Protein 8SLN (pdb70)

Nearest PDB structures (foldseek):
  8sln-assembly1_A-2  TM=1.004E+00  e=9.836E-49  Deinococcus geothermalis DSM 11300
  8slm-assembly1_A-2  TM=9.540E-01  e=1.516E-40  Deinococcus geothermalis DSM 11300
  3dte-assembly1_A  TM=9.727E-01  e=2.974E-38  Deinococcus deserti
  3dti-assembly1_A  TM=9.731E-01  e=6.183E-36  Deinococcus deserti
  6cyy-assembly1_A  TM=5.859E-01  e=6.179E-10  Mycobacterium tuberculosis H37Rv

Structure (mmCIF, N/CA/C/O backbone):
data_8SLN
#
_entry.id   8SLN
#
_cell.length_a   84.990
_cell.length_b   84.990
_cell.length_c   88.550
_cell.angle_alpha   90.00
_cell.angle_beta   90.00
_cell.angle_gamma   120.00
#
_symmetry.space_group_name_H-M   'P 31 2 1'
#
loop_
_entity.id
_entity.type
_entity.pdbx_description
1 polymer 'Zn dependent hydrolase fused to HTH domain, IrrE ortholog'
2 polymer 'DNA (29-MER)'
3 non-polymer 'MANGANESE (II) ION'
#
loop_
_atom_site.group_PDB
_atom_site.id
_atom_site.type_symbol
_atom_site.label_atom_id
_atom_site.label_alt_id
_atom_site.label_comp_id
_atom_site.label_asym_id
_atom_site.label_entity_id
_atom_site.label_seq_id
_atom_site.pdbx_PDB_ins_code
_atom_site.Cartn_x
_atom_site.Cartn_y
_atom_site.Cartn_z
_atom_site.occupancy
_atom_site.B_iso_or_equiv
_atom_site.auth_seq_id
_atom_site.auth_comp_id
_atom_site.auth_asym_id
_atom_site.auth_atom_id
_atom_site.pdbx_PDB_model_num
ATOM 1 N N . LEU A 1 24 ? 1.633 -14.151 -9.713 1.00 111.32 22 LEU A N 1
ATOM 2 C CA . LEU A 1 24 ? 2.193 -15.387 -10.253 1.00 105.47 22 LEU A CA 1
ATOM 3 C C . LEU A 1 24 ? 1.167 -16.510 -10.253 1.00 105.93 22 LEU A C 1
ATOM 4 O O . LEU A 1 24 ? 1.026 -17.230 -11.239 1.00 108.30 22 LEU A O 1
ATOM 9 N N . ALA A 1 25 ? 0.477 -16.674 -9.129 1.00 105.90 23 ALA A N 1
ATOM 10 C CA . ALA A 1 25 ? -0.678 -17.565 -9.088 1.00 103.06 23 ALA A CA 1
ATOM 11 C C . ALA A 1 25 ? -1.664 -17.325 -10.227 1.00 98.87 23 ALA A C 1
ATOM 12 O O . ALA A 1 25 ? -2.182 -18.315 -10.772 1.00 94.79 23 ALA A O 1
ATOM 14 N N . PRO A 1 26 ? -1.989 -16.083 -10.616 1.00 100.55 24 PRO A N 1
ATOM 15 C CA . PRO A 1 26 ? -2.777 -15.900 -11.845 1.00 101.12 24 PRO A CA 1
ATOM 16 C C . PRO A 1 26 ? -2.161 -16.607 -13.031 1.00 97.74 24 PRO A C 1
ATOM 17 O O . PRO A 1 26 ? -2.845 -17.366 -13.728 1.00 96.10 24 PRO A O 1
ATOM 21 N N . ALA A 1 27 ? -0.864 -16.389 -13.260 1.00 95.52 25 ALA A N 1
ATOM 22 C CA . ALA A 1 27 ? -0.177 -17.065 -14.355 1.00 88.69 25 ALA A CA 1
ATOM 23 C C . ALA A 1 27 ? -0.256 -18.579 -14.210 1.00 83.80 25 ALA A C 1
ATOM 24 O O . ALA A 1 27 ? -0.460 -19.294 -15.199 1.00 80.24 25 ALA A O 1
ATOM 26 N N . LYS A 1 28 ? -0.094 -19.088 -12.987 1.00 84.92 26 LYS A N 1
ATOM 27 C CA . LYS A 1 28 ? -0.203 -20.527 -12.772 1.00 83.75 26 LYS A CA 1
ATOM 28 C C . LYS A 1 28 ? -1.595 -21.023 -13.132 1.00 85.80 26 LYS A C 1
ATOM 29 O O . LYS A 1 28 ? -1.751 -22.081 -13.753 1.00 84.35 26 LYS A O 1
ATOM 35 N N . ALA A 1 29 ? -2.623 -20.266 -12.751 1.00 93.06 27 ALA A N 1
ATOM 36 C CA . ALA A 1 29 ? -3.984 -20.641 -13.111 1.00 93.09 27 ALA A CA 1
ATOM 37 C C . ALA A 1 29 ? -4.155 -20.678 -14.627 1.00 92.56 27 ALA A C 1
ATOM 38 O O . ALA A 1 29 ? -4.656 -21.664 -15.183 1.00 91.71 27 ALA A O 1
ATOM 40 N N . ARG A 1 30 ? -3.712 -19.621 -15.317 1.00 93.64 28 ARG A N 1
ATOM 41 C CA . ARG A 1 30 ? -3.848 -19.570 -16.771 1.00 94.46 28 ARG A CA 1
ATOM 42 C C . ARG A 1 30 ? -3.075 -20.696 -17.441 1.00 88.80 28 ARG A C 1
ATOM 43 O O . ARG A 1 30 ? -3.515 -21.234 -18.463 1.00 84.23 28 ARG A O 1
ATOM 51 N N . MET A 1 31 ? -1.924 -21.075 -16.880 1.00 87.76 29 MET A N 1
ATOM 52 C CA . MET A 1 31 ? -1.188 -22.197 -17.448 1.00 85.40 29 MET A CA 1
ATOM 53 C C . MET A 1 31 ? -1.960 -23.494 -17.271 1.00 82.27 29 MET A C 1
ATOM 54 O O . MET A 1 31 ? -1.930 -24.370 -18.145 1.00 78.20 29 MET A O 1
ATOM 59 N N . ARG A 1 32 ? -2.650 -23.644 -16.139 1.00 85.80 30 ARG A N 1
ATOM 60 C CA . ARG A 1 32 ? -3.448 -24.847 -15.935 1.00 88.14 30 ARG A CA 1
ATOM 61 C C . ARG A 1 32 ? -4.619 -24.885 -16.906 1.00 92.82 30 ARG A C 1
ATOM 62 O O . ARG A 1 32 ? -5.001 -25.955 -17.395 1.00 96.64 30 ARG A O 1
ATOM 70 N N . GLU A 1 33 ? -5.187 -23.719 -17.212 1.00 96.42 31 GLU A N 1
ATOM 71 C CA . GLU A 1 33 ? -6.273 -23.638 -18.182 1.00 100.57 31 GLU A CA 1
ATOM 72 C C . GLU A 1 33 ? -5.830 -24.154 -19.545 1.00 92.68 31 GLU A C 1
ATOM 73 O O . GLU A 1 33 ? -6.456 -25.053 -20.119 1.00 88.19 31 GLU A O 1
ATOM 79 N N . LEU A 1 34 ? -4.752 -23.582 -20.085 1.00 89.98 32 LEU A N 1
ATOM 80 C CA . LEU A 1 34 ? -4.272 -23.982 -21.404 1.00 86.66 32 LEU A CA 1
ATOM 81 C C . LEU A 1 34 ? -3.972 -25.472 -21.445 1.00 85.19 32 LEU A C 1
ATOM 82 O O . LEU A 1 34 ? -4.396 -26.182 -22.363 1.00 87.93 32 LEU A O 1
ATOM 87 N N . ALA A 1 35 ? -3.248 -25.963 -20.441 1.00 82.15 33 ALA A N 1
ATOM 88 C CA . ALA A 1 35 ? -2.820 -27.357 -20.435 1.00 77.86 33 ALA A CA 1
ATOM 89 C C . ALA A 1 35 ? -4.007 -28.307 -20.396 1.00 75.73 33 ALA A C 1
ATOM 90 O O . ALA A 1 35 ? -4.045 -29.292 -21.141 1.00 74.41 33 ALA A O 1
ATOM 92 N N . THR A 1 36 ? -4.984 -28.032 -19.527 1.00 77.71 34 THR A N 1
ATOM 93 C CA . THR A 1 36 ? -6.163 -28.892 -19.450 1.00 80.80 34 THR A CA 1
ATOM 94 C C . THR A 1 36 ? -6.973 -28.844 -20.740 1.00 84.37 34 THR A C 1
ATOM 95 O O . THR A 1 36 ? -7.469 -29.877 -21.202 1.00 84.31 34 THR A O 1
ATOM 99 N N . ALA A 1 37 ? -7.130 -27.656 -21.333 1.00 87.00 35 ALA A N 1
ATOM 100 C CA . ALA A 1 37 ? -7.771 -27.575 -22.642 1.00 89.32 35 ALA A CA 1
ATOM 101 C C . ALA A 1 37 ? -7.007 -28.403 -23.665 1.00 84.96 35 ALA A C 1
ATOM 102 O O . ALA A 1 37 ? -7.605 -29.141 -24.458 1.00 89.02 35 ALA A O 1
ATOM 104 N N . TYR A 1 38 ? -5.680 -28.302 -23.645 1.00 77.73 36 TYR A N 1
ATOM 105 C CA . TYR A 1 38 ? -4.851 -29.145 -24.493 1.00 72.17 36 TYR A CA 1
ATOM 106 C C . TYR A 1 38 ? -5.123 -30.621 -24.246 1.00 70.65 36 TYR A C 1
ATOM 107 O O . TYR A 1 38 ? -5.279 -31.401 -25.190 1.00 68.96 36 TYR A O 1
ATOM 116 N N . ALA A 1 39 ? -5.164 -31.035 -22.978 1.00 71.79 37 ALA A N 1
ATOM 117 C CA . ALA A 1 39 ? -5.221 -32.468 -22.721 1.00 73.11 37 ALA A CA 1
ATOM 118 C C . ALA A 1 39 ? -6.607 -33.036 -22.986 1.00 78.39 37 ALA A C 1
ATOM 119 O O . ALA A 1 39 ? -6.739 -34.239 -23.235 1.00 79.31 37 ALA A O 1
ATOM 121 N N . ARG A 1 40 ? -7.646 -32.199 -22.958 1.00 86.95 38 ARG A N 1
ATOM 122 C CA . ARG A 1 40 ? -8.966 -32.679 -23.342 1.00 98.42 38 ARG A CA 1
ATOM 123 C C . ARG A 1 40 ? -8.980 -33.091 -24.801 1.00 99.70 38 ARG A C 1
ATOM 124 O O . ARG A 1 40 ? -9.629 -34.077 -25.173 1.00 98.57 38 ARG A O 1
ATOM 132 N N . ARG A 1 41 ? -8.277 -32.340 -25.645 1.00 100.70 39 ARG A N 1
ATOM 133 C CA . ARG A 1 41 ? -8.305 -32.611 -27.080 1.00 101.56 39 ARG A CA 1
ATOM 134 C C . ARG A 1 41 ? -7.547 -33.878 -27.446 1.00 92.46 39 ARG A C 1
ATOM 135 O O . ARG A 1 41 ? -7.767 -34.407 -28.532 1.00 93.63 39 ARG A O 1
ATOM 143 N N . LEU A 1 42 ? -6.668 -34.378 -26.564 1.00 82.07 40 LEU A N 1
ATOM 144 C CA . LEU A 1 42 ? -5.833 -35.538 -26.832 1.00 74.55 40 LEU A CA 1
ATOM 145 C C . LEU A 1 42 ? -6.662 -36.818 -26.838 1.00 77.10 40 LEU A C 1
ATOM 146 O O . LEU A 1 42 ? -7.619 -36.952 -26.071 1.00 78.92 40 LEU A O 1
ATOM 151 N N . PRO A 1 43 ? -6.300 -37.782 -27.686 1.00 77.68 41 PRO A N 1
ATOM 152 C CA . PRO A 1 43 ? -7.011 -39.071 -27.657 1.00 79.96 41 PRO A CA 1
ATOM 153 C C . PRO A 1 43 ? -6.840 -39.806 -26.342 1.00 81.60 41 PRO A C 1
ATOM 154 O O . PRO A 1 43 ? -7.827 -40.281 -25.774 1.00 88.11 41 PRO A O 1
ATOM 158 N N . GLY A 1 44 ? -5.611 -39.911 -25.840 1.00 77.03 42 GLY A N 1
ATOM 159 C CA . GLY A 1 44 ? -5.343 -40.456 -24.522 1.00 71.27 42 GLY A CA 1
ATOM 160 C C . GLY A 1 44 ? -4.083 -39.820 -23.970 1.00 65.78 42 GLY A C 1
ATOM 161 O O . GLY A 1 44 ? -3.515 -38.905 -24.571 1.00 64.94 42 GLY A O 1
ATOM 162 N N . LEU A 1 45 ? -3.663 -40.272 -22.787 1.00 64.46 43 LEU A N 1
ATOM 163 C CA . LEU A 1 45 ? -2.471 -39.670 -22.133 1.00 61.73 43 LEU A CA 1
ATOM 164 C C . LEU A 1 45 ? -1.274 -40.602 -22.325 1.00 60.96 43 LEU A C 1
ATOM 165 O O . LEU A 1 45 ? -0.252 -40.392 -21.651 1.00 59.01 43 LEU A O 1
ATOM 169 N N . ASP A 1 46 ? -1.401 -41.583 -23.220 1.00 65.90 44 ASP A N 1
ATOM 170 C CA . ASP A 1 46 ? -0.247 -42.464 -23.534 1.00 67.70 44 ASP A CA 1
ATOM 171 C C . ASP A 1 46 ? 0.881 -41.586 -24.077 1.00 59.87 44 ASP A C 1
ATOM 172 O O . ASP A 1 46 ? 0.575 -40.530 -24.657 1.00 56.62 44 ASP A O 1
ATOM 177 N N . THR A 1 47 ? 2.130 -42.009 -23.895 1.00 54.64 45 THR A N 1
ATOM 178 C CA . THR A 1 47 ? 3.283 -41.169 -24.307 1.00 55.17 45 THR A CA 1
ATOM 179 C C . THR A 1 47 ? 3.151 -40.755 -25.774 1.00 56.23 45 THR A C 1
ATOM 180 O O . THR A 1 47 ? 3.607 -39.648 -26.104 1.00 52.75 45 THR A O 1
ATOM 184 N N . HIS A 1 48 ? 2.533 -41.589 -26.615 1.00 58.92 46 HIS A N 1
ATOM 185 C CA . HIS A 1 48 ? 2.514 -41.261 -28.036 1.00 62.44 46 HIS A CA 1
ATOM 186 C C . HIS A 1 48 ? 1.326 -40.416 -28.451 1.00 63.52 46 HIS A C 1
ATOM 187 O O . HIS A 1 48 ? 1.327 -39.887 -29.568 1.00 63.54 46 HIS A O 1
ATOM 194 N N . SER A 1 49 ? 0.320 -40.265 -27.592 1.00 62.69 47 SER A N 1
ATOM 195 C CA . SER A 1 49 ? -0.809 -39.420 -27.945 1.00 64.33 47 SER A CA 1
ATOM 196 C C . SER A 1 49 ? -0.654 -37.999 -27.435 1.00 64.22 47 SER A C 1
ATOM 197 O O . SER A 1 49 ? -1.408 -37.112 -27.852 1.00 64.51 47 SER A O 1
ATOM 200 N N . LEU A 1 50 ? 0.331 -37.765 -26.573 1.00 63.96 48 LEU A N 1
ATOM 201 C CA . LEU A 1 50 ? 0.537 -36.453 -25.984 1.00 60.49 48 LEU A CA 1
ATOM 202 C C . LEU A 1 50 ? 0.901 -35.397 -27.010 1.00 62.41 48 LEU A C 1
ATOM 203 O O . LEU A 1 50 ? 0.530 -34.231 -26.842 1.00 60.42 48 LEU A O 1
ATOM 208 N N . MET A 1 51 ? 1.579 -35.784 -28.091 1.00 66.71 49 MET A N 1
ATOM 209 C CA . MET A 1 51 ? 2.029 -34.780 -29.094 1.00 68.82 49 MET A CA 1
ATOM 210 C C . MET A 1 51 ? 0.964 -34.609 -30.186 1.00 73.00 49 MET A C 1
ATOM 211 O O . MET A 1 51 ? 1.246 -33.897 -31.164 1.00 72.80 49 MET A O 1
ATOM 216 N N . SER A 1 52 ? -0.215 -35.212 -30.015 1.00 80.15 50 SER A N 1
ATOM 217 C CA . SER A 1 52 ? -1.260 -35.176 -31.074 1.00 86.02 50 SER A CA 1
ATOM 218 C C . SER A 1 52 ? -1.772 -33.752 -31.315 1.00 88.24 50 SER A C 1
ATOM 219 O O . SER A 1 52 ? -2.089 -33.439 -32.475 1.00 93.35 50 SER A O 1
ATOM 222 N N . GLY A 1 53 ? -1.862 -32.928 -30.269 1.00 83.83 51 GLY A N 1
ATOM 223 C CA . GLY A 1 53 ? -2.438 -31.578 -30.428 1.00 82.52 51 GLY A CA 1
ATOM 224 C C . GLY A 1 53 ? -1.389 -30.524 -30.734 1.00 78.04 51 GLY A C 1
ATOM 225 O O . GLY A 1 53 ? -1.692 -29.331 -30.550 1.00 78.62 51 GLY A O 1
ATOM 226 N N . LEU A 1 54 ? -0.205 -30.935 -31.196 1.00 74.54 52 LEU A N 1
ATOM 227 C CA . LEU A 1 54 ? 0.894 -29.958 -31.417 1.00 74.89 52 LEU A CA 1
ATOM 228 C C . LEU A 1 54 ? 1.490 -30.128 -32.817 1.00 76.72 52 LEU A C 1
ATOM 229 O O . LEU A 1 54 ? 1.842 -31.269 -33.170 1.00 71.61 52 LEU A O 1
ATOM 234 N N . ASP A 1 55 ? 1.593 -29.036 -33.580 1.00 82.89 53 ASP A N 1
ATOM 235 C CA . ASP A 1 55 ? 2.247 -29.086 -34.892 1.00 88.38 53 ASP A CA 1
ATOM 236 C C . ASP A 1 55 ? 3.766 -29.129 -34.706 1.00 84.13 53 ASP A C 1
ATOM 237 O O . ASP A 1 55 ? 4.502 -28.188 -35.015 1.00 81.16 53 ASP A O 1
ATOM 242 N N . ALA A 1 56 ? 4.233 -30.256 -34.176 1.00 79.89 54 ALA A N 1
ATOM 243 C CA . ALA A 1 56 ? 5.658 -30.458 -34.000 1.00 75.13 54 ALA A CA 1
ATOM 244 C C . ALA A 1 56 ? 5.939 -31.949 -34.030 1.00 70.79 54 ALA A C 1
ATOM 245 O O . ALA A 1 56 ? 5.039 -32.766 -33.826 1.00 71.69 54 ALA A O 1
ATOM 247 N N . THR A 1 57 ? 7.185 -32.290 -34.327 1.00 66.85 55 THR A N 1
ATOM 248 C CA . THR A 1 57 ? 7.635 -33.670 -34.359 1.00 64.91 55 THR A CA 1
ATOM 249 C C . THR A 1 57 ? 8.423 -33.996 -33.095 1.00 63.17 55 THR A C 1
ATOM 250 O O . THR A 1 57 ? 9.080 -33.133 -32.510 1.00 67.21 55 THR A O 1
ATOM 254 N N . LEU A 1 58 ? 8.392 -35.271 -32.717 1.00 60.44 56 LEU A N 1
ATOM 255 C CA . LEU A 1 58 ? 8.991 -35.772 -31.485 1.00 55.42 56 LEU A CA 1
ATOM 256 C C . LEU A 1 58 ? 10.074 -36.770 -31.857 1.00 54.97 56 LEU A C 1
ATOM 257 O O . LEU A 1 58 ? 9.834 -37.677 -32.661 1.00 58.52 56 LEU A O 1
ATOM 262 N N . THR A 1 59 ? 11.267 -36.592 -31.293 1.00 50.13 57 THR A N 1
ATOM 263 C CA . THR A 1 59 ? 12.398 -37.468 -31.586 1.00 52.88 57 THR A CA 1
ATOM 264 C C . THR A 1 59 ? 13.014 -37.900 -30.265 1.00 56.24 57 THR A C 1
ATOM 265 O O . THR A 1 59 ? 13.493 -37.055 -29.504 1.00 56.76 57 THR A O 1
ATOM 269 N N . PHE A 1 60 ? 12.963 -39.204 -29.978 1.00 57.13 58 PHE A N 1
ATOM 270 C CA . PHE A 1 60 ? 13.677 -39.785 -28.845 1.00 55.65 58 PHE A CA 1
ATOM 271 C C . PHE A 1 60 ? 15.093 -40.118 -29.287 1.00 60.02 58 PHE A C 1
ATOM 272 O O . PHE A 1 60 ? 15.281 -40.887 -30.238 1.00 61.59 58 PHE A O 1
ATOM 280 N N . MET A 1 61 ? 16.084 -39.547 -28.609 1.00 61.79 59 MET A N 1
ATOM 281 C CA . MET A 1 61 ? 17.481 -39.837 -28.905 1.00 67.31 59 MET A CA 1
ATOM 282 C C . MET A 1 61 ? 18.299 -39.663 -27.637 1.00 66.49 59 MET A C 1
ATOM 283 O O . MET A 1 61 ? 17.850 -39.037 -26.673 1.00 65.61 59 MET A O 1
ATOM 288 N N . PRO A 1 62 ? 19.512 -40.219 -27.596 1.00 66.61 60 PRO A N 1
ATOM 289 C CA . PRO A 1 62 ? 20.377 -40.029 -26.424 1.00 66.42 60 PRO A CA 1
ATOM 290 C C . PRO A 1 62 ? 20.808 -38.575 -26.324 1.00 68.52 60 PRO A C 1
ATOM 291 O O . PRO A 1 62 ? 21.461 -38.050 -27.226 1.00 70.83 60 PRO A O 1
ATOM 295 N N . MET A 1 63 ? 20.468 -37.928 -25.209 1.00 68.65 61 MET A N 1
ATOM 296 C CA . MET A 1 63 ? 20.841 -36.532 -25.025 1.00 69.04 61 MET A CA 1
ATOM 297 C C . MET A 1 63 ? 21.817 -36.300 -23.882 1.00 75.30 61 MET A C 1
ATOM 298 O O . MET A 1 63 ? 21.998 -35.149 -23.475 1.00 76.54 61 MET A O 1
ATOM 303 N N . GLY A 1 64 ? 22.459 -37.340 -23.371 1.00 78.62 62 GLY A N 1
ATOM 304 C CA . GLY A 1 64 ? 23.407 -37.148 -22.282 1.00 82.07 62 GLY A CA 1
ATOM 305 C C . GLY A 1 64 ? 22.731 -36.575 -21.048 1.00 78.92 62 GLY A C 1
ATOM 306 O O . GLY A 1 64 ? 21.787 -37.159 -20.505 1.00 75.05 62 GLY A O 1
ATOM 307 N N . ASP A 1 65 ? 23.193 -35.396 -20.616 1.00 81.92 63 ASP A N 1
ATOM 308 C CA . ASP A 1 65 ? 22.729 -34.791 -19.366 1.00 86.61 63 ASP A CA 1
ATOM 309 C C . ASP A 1 65 ? 21.373 -34.137 -19.524 1.00 78.98 63 ASP A C 1
ATOM 310 O O . ASP A 1 65 ? 20.567 -34.134 -18.586 1.00 76.91 63 ASP A O 1
ATOM 315 N N . ARG A 1 66 ? 21.133 -33.543 -20.690 1.00 74.46 64 ARG A N 1
ATOM 316 C CA . ARG A 1 66 ? 19.889 -32.836 -20.951 1.00 68.37 64 ARG A CA 1
ATOM 317 C C . ARG A 1 66 ? 18.749 -33.834 -21.054 1.00 64.03 64 ARG A C 1
ATOM 318 O O . ARG A 1 66 ? 18.926 -34.951 -21.545 1.00 62.61 64 ARG A O 1
ATOM 326 N N . ASP A 1 67 ? 17.582 -33.443 -20.551 1.00 61.87 65 ASP A N 1
ATOM 327 C CA . ASP A 1 67 ? 16.418 -34.309 -20.585 1.00 60.21 65 ASP A CA 1
ATOM 328 C C . ASP A 1 67 ? 15.553 -34.082 -21.821 1.00 56.58 65 ASP A C 1
ATOM 329 O O . ASP A 1 67 ? 14.866 -35.012 -22.249 1.00 56.46 65 ASP A O 1
ATOM 334 N N . GLY A 1 68 ? 15.542 -32.865 -22.373 1.00 56.67 66 GLY A N 1
ATOM 335 C CA . GLY A 1 68 ? 14.595 -32.484 -23.409 1.00 55.50 66 GLY A CA 1
ATOM 336 C C . GLY A 1 68 ? 15.012 -31.200 -24.089 1.00 56.91 66 GLY A C 1
ATOM 337 O O . GLY A 1 68 ? 15.925 -30.504 -23.637 1.00 58.03 66 GLY A O 1
ATOM 338 N N . ALA A 1 69 ? 14.334 -30.899 -25.202 1.00 55.47 67 ALA A N 1
ATOM 339 C CA . ALA A 1 69 ? 14.481 -29.600 -25.844 1.00 54.98 67 ALA A CA 1
ATOM 340 C C . ALA A 1 69 ? 13.310 -29.380 -26.792 1.00 55.83 67 ALA A C 1
ATOM 341 O O . ALA A 1 69 ? 12.776 -30.329 -27.364 1.00 58.84 67 ALA A O 1
ATOM 343 N N . TYR A 1 70 ? 12.905 -28.119 -26.935 1.00 55.90 68 TYR A N 1
ATOM 344 C CA . TYR A 1 70 ? 11.873 -27.732 -27.893 1.00 60.17 68 TYR A CA 1
ATOM 345 C C . TYR A 1 70 ? 12.426 -26.638 -28.793 1.00 61.44 68 TYR A C 1
ATOM 346 O O . TYR A 1 70 ? 12.821 -25.572 -28.310 1.00 62.69 68 TYR A O 1
ATOM 355 N N . ASP A 1 71 ? 12.453 -26.899 -30.099 1.00 61.91 69 ASP A N 1
ATOM 356 C CA . ASP A 1 71 ? 12.845 -25.894 -31.079 1.00 61.85 69 ASP A CA 1
ATOM 357 C C . ASP A 1 71 ? 11.546 -25.376 -31.682 1.00 62.06 69 ASP A C 1
ATOM 358 O O . ASP A 1 71 ? 10.890 -26.105 -32.438 1.00 61.58 69 ASP A O 1
ATOM 363 N N . PRO A 1 72 ? 11.076 -24.179 -31.316 1.00 63.26 70 PRO A N 1
ATOM 364 C CA . PRO A 1 72 ? 9.796 -23.716 -31.862 1.00 64.71 70 PRO A CA 1
ATOM 365 C C . PRO A 1 72 ? 9.899 -23.298 -33.308 1.00 68.69 70 PRO A C 1
ATOM 366 O O . PRO A 1 72 ? 8.880 -23.306 -34.009 1.00 71.18 70 PRO A O 1
ATOM 370 N N . GLU A 1 73 ? 11.098 -22.949 -33.778 1.00 70.74 71 GLU A N 1
ATOM 371 C CA . GLU A 1 73 ? 11.253 -22.431 -35.130 1.00 74.28 71 GLU A CA 1
ATOM 372 C C . GLU A 1 73 ? 11.251 -23.555 -36.157 1.00 71.10 71 GLU A C 1
ATOM 373 O O . GLU A 1 73 ? 10.632 -23.431 -37.216 1.00 72.32 71 GLU A O 1
ATOM 379 N N . HIS A 1 74 ? 11.916 -24.659 -35.851 1.00 68.01 72 HIS A N 1
ATOM 380 C CA . HIS A 1 74 ? 11.866 -25.865 -36.662 1.00 66.92 72 HIS A CA 1
ATOM 381 C C . HIS A 1 74 ? 10.797 -26.846 -36.198 1.00 68.70 72 HIS A C 1
ATOM 382 O O . HIS A 1 74 ? 10.681 -27.929 -36.780 1.00 69.54 72 HIS A O 1
ATOM 389 N N . ARG A 1 75 ? 10.017 -26.499 -35.171 1.00 68.16 73 ARG A N 1
ATOM 390 C CA . ARG A 1 75 ? 8.913 -27.329 -34.671 1.00 66.70 73 ARG A CA 1
ATOM 391 C C . ARG A 1 75 ? 9.365 -28.756 -34.341 1.00 64.86 73 ARG A C 1
ATOM 392 O O . ARG A 1 75 ? 8.872 -29.744 -34.893 1.00 66.98 73 ARG A O 1
ATOM 400 N N . VAL A 1 76 ? 10.319 -28.852 -33.418 1.00 62.39 74 VAL A N 1
ATOM 401 C CA . VAL A 1 76 ? 10.896 -30.132 -33.026 1.00 61.66 74 VAL A CA 1
ATOM 402 C C . VAL A 1 76 ? 10.911 -30.231 -31.504 1.00 61.64 74 VAL A C 1
ATOM 403 O O . VAL A 1 76 ? 11.377 -29.314 -30.819 1.00 63.25 74 VAL A O 1
ATOM 407 N N . VAL A 1 77 ? 10.422 -31.353 -30.988 1.00 59.33 75 VAL A N 1
ATOM 408 C CA . VAL A 1 77 ? 10.585 -31.740 -29.595 1.00 57.71 75 VAL A CA 1
ATOM 409 C C . VAL A 1 77 ? 11.568 -32.900 -29.5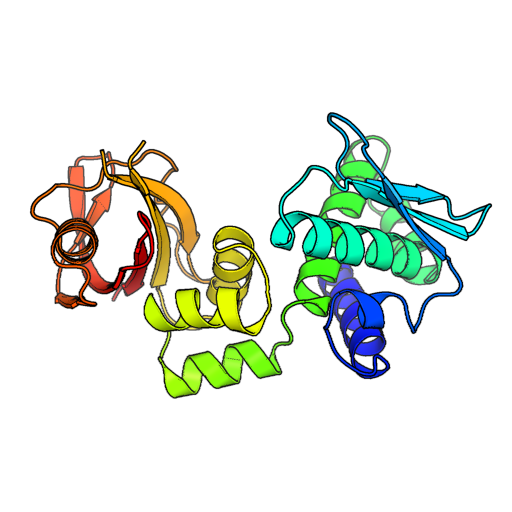57 1.00 56.47 75 VAL A C 1
ATOM 410 O O . VAL A 1 77 ? 11.394 -33.893 -30.278 1.00 57.04 75 VAL A O 1
ATOM 414 N N . LEU A 1 78 ? 12.621 -32.750 -28.752 1.00 50.81 76 LEU A N 1
ATOM 415 C CA . LEU A 1 78 ? 13.632 -33.779 -28.541 1.00 51.57 76 LEU A CA 1
ATOM 416 C C . LEU A 1 78 ? 13.547 -34.220 -27.074 1.00 52.97 76 LEU A C 1
ATOM 417 O O . LEU A 1 78 ? 13.537 -33.366 -26.184 1.00 53.53 76 LEU A O 1
ATOM 422 N N . ILE A 1 79 ? 13.428 -35.542 -26.833 1.00 52.97 77 ILE A N 1
ATOM 423 C CA . ILE A 1 79 ? 13.381 -36.150 -25.498 1.00 56.13 77 ILE A CA 1
ATOM 424 C C . ILE A 1 79 ? 14.513 -37.163 -25.376 1.00 58.30 77 ILE A C 1
ATOM 425 O O . ILE A 1 79 ? 14.814 -37.886 -26.335 1.00 60.57 77 ILE A O 1
ATOM 430 N N . ASN A 1 80 ? 15.160 -37.190 -24.204 1.00 58.28 78 ASN A N 1
ATOM 431 C CA . ASN A 1 80 ? 16.296 -38.075 -23.979 1.00 62.96 78 ASN A CA 1
ATOM 432 C C . ASN A 1 80 ? 15.817 -39.512 -23.831 1.00 65.06 78 ASN A C 1
ATOM 433 O O . ASN A 1 80 ? 14.993 -39.823 -22.965 1.00 66.41 78 ASN A O 1
ATOM 438 N N . SER A 1 81 ? 16.347 -40.386 -24.686 1.00 65.76 79 SER A N 1
ATOM 439 C CA . SER A 1 81 ? 15.984 -41.797 -24.704 1.00 65.51 79 SER A CA 1
ATOM 440 C C . SER A 1 81 ? 16.647 -42.594 -23.587 1.00 68.62 79 SER A C 1
ATOM 441 O O . SER A 1 81 ? 16.198 -43.703 -23.296 1.00 69.30 79 SER A O 1
ATOM 444 N N . ARG A 1 82 ? 17.726 -42.077 -22.990 1.00 71.98 80 ARG A N 1
ATOM 445 C CA . ARG A 1 82 ? 18.451 -42.787 -21.940 1.00 77.08 80 ARG A CA 1
ATOM 446 C C . ARG A 1 82 ? 17.809 -42.662 -20.565 1.00 72.38 80 ARG A C 1
ATOM 447 O O . ARG A 1 82 ? 18.188 -43.416 -19.667 1.00 74.10 80 ARG A O 1
ATOM 455 N N . VAL A 1 83 ? 16.875 -41.733 -20.362 1.00 68.34 81 VAL A N 1
ATOM 456 C CA . VAL A 1 83 ? 16.275 -41.554 -19.038 1.00 68.99 81 VAL A CA 1
ATOM 457 C C . VAL A 1 83 ? 15.016 -42.403 -18.907 1.00 69.73 81 VAL A C 1
ATOM 458 O O . VAL A 1 83 ? 14.495 -42.919 -19.903 1.00 69.30 81 VAL A O 1
ATOM 462 N N . ARG A 1 84 ? 14.498 -42.516 -17.684 1.00 70.99 82 ARG A N 1
ATOM 463 C CA . ARG A 1 84 ? 13.412 -43.441 -17.425 1.00 72.74 82 ARG A CA 1
ATOM 464 C C . ARG A 1 84 ? 12.093 -42.906 -17.988 1.00 64.03 82 ARG A C 1
ATOM 465 O O . ARG A 1 84 ? 11.890 -41.691 -18.075 1.00 59.62 82 ARG A O 1
ATOM 473 N N . PRO A 1 85 ? 11.170 -43.801 -18.353 1.00 61.02 83 PRO A N 1
ATOM 474 C CA . PRO A 1 85 ? 9.945 -43.362 -19.047 1.00 57.63 83 PRO A CA 1
ATOM 475 C C . PRO A 1 85 ? 9.197 -42.257 -18.337 1.00 55.79 83 PRO A C 1
ATOM 476 O O . PRO A 1 85 ? 8.718 -41.314 -18.979 1.00 51.42 83 PRO A O 1
ATOM 480 N N . GLU A 1 86 ? 9.066 -42.356 -17.013 1.00 56.15 84 GLU A N 1
ATOM 481 C CA . GLU A 1 86 ? 8.336 -41.341 -16.267 1.00 53.71 84 GLU A CA 1
ATOM 482 C C . GLU A 1 86 ? 8.974 -39.975 -16.435 1.00 51.24 84 GLU A C 1
ATOM 483 O O . GLU A 1 86 ? 8.276 -38.977 -16.632 1.00 51.11 84 GLU A O 1
ATOM 489 N N . ARG A 1 87 ? 10.302 -39.909 -16.370 1.00 54.55 85 ARG A N 1
ATOM 490 C CA . ARG A 1 87 ? 10.952 -38.632 -16.629 1.00 59.58 85 ARG A CA 1
ATOM 491 C C . ARG A 1 87 ? 10.673 -38.169 -18.053 1.00 55.70 85 ARG A C 1
ATOM 492 O O . ARG A 1 87 ? 10.246 -37.023 -18.258 1.00 52.82 85 ARG A O 1
ATOM 500 N N . GLN A 1 88 ? 10.868 -39.060 -19.039 1.00 55.76 86 GLN A N 1
ATOM 501 C CA . GLN A 1 88 ? 10.607 -38.695 -20.436 1.00 51.89 86 GLN A CA 1
ATOM 502 C C . GLN A 1 88 ? 9.235 -38.073 -20.559 1.00 50.45 86 GLN A C 1
ATOM 503 O O . GLN A 1 88 ? 9.099 -36.965 -21.080 1.00 48.43 86 GLN A O 1
ATOM 509 N N . ARG A 1 89 ? 8.229 -38.719 -19.949 1.00 55.56 87 ARG A N 1
ATOM 510 C CA . ARG A 1 89 ? 6.858 -38.223 -19.986 1.00 55.60 87 ARG A CA 1
ATOM 511 C C . ARG A 1 89 ? 6.717 -36.839 -19.358 1.00 58.53 87 ARG A C 1
ATOM 512 O O . ARG A 1 89 ? 5.943 -36.010 -19.846 1.00 61.38 87 ARG A O 1
ATOM 520 N N . PHE A 1 90 ? 7.427 -36.559 -18.268 1.00 58.32 88 PHE A N 1
ATOM 521 C CA . PHE A 1 90 ? 7.271 -35.229 -17.685 1.00 57.17 88 PHE A CA 1
ATOM 522 C C . PHE A 1 90 ? 7.980 -34.186 -18.529 1.00 53.38 88 PHE A C 1
ATOM 523 O O . PHE A 1 90 ? 7.512 -33.050 -18.648 1.00 52.39 88 PHE A O 1
ATOM 531 N N . THR A 1 91 ? 9.146 -34.539 -19.067 1.00 51.27 89 THR A N 1
ATOM 532 C CA . THR A 1 91 ? 9.861 -33.610 -19.923 1.00 52.54 89 THR A CA 1
ATOM 533 C C . THR A 1 91 ? 9.008 -33.255 -21.136 1.00 52.20 89 THR A C 1
ATOM 534 O O . THR A 1 91 ? 8.888 -32.084 -21.503 1.00 53.34 89 THR A O 1
ATOM 538 N N . LEU A 1 92 ? 8.348 -34.259 -21.720 1.00 52.46 90 LEU A N 1
ATOM 539 C CA . LEU A 1 92 ? 7.516 -34.037 -22.903 1.00 52.77 90 LEU A CA 1
ATOM 540 C C . LEU A 1 92 ? 6.371 -33.076 -22.603 1.00 53.67 90 LEU A C 1
ATOM 541 O O . LEU A 1 92 ? 6.111 -32.147 -23.379 1.00 55.00 90 LEU A O 1
ATOM 546 N N . ALA A 1 93 ? 5.672 -33.275 -21.477 1.00 51.79 91 ALA A N 1
ATOM 547 C CA . ALA A 1 93 ? 4.584 -32.361 -21.140 1.00 50.88 91 ALA A CA 1
ATOM 548 C C . ALA A 1 93 ? 5.120 -30.993 -20.751 1.00 51.55 91 ALA A C 1
ATOM 549 O O . ALA A 1 93 ? 4.470 -29.974 -21.008 1.00 54.55 91 ALA A O 1
ATOM 551 N N . HIS A 1 94 ? 6.305 -30.950 -20.126 1.00 52.75 92 HIS A N 1
ATOM 552 C CA . HIS A 1 94 ? 6.997 -29.676 -19.925 1.00 55.46 92 HIS A CA 1
ATOM 553 C C . HIS A 1 94 ? 7.181 -28.958 -21.256 1.00 57.47 92 HIS A C 1
ATOM 554 O O . HIS A 1 94 ? 6.816 -27.786 -21.401 1.00 60.17 92 HIS A O 1
ATOM 561 N N . GLU A 1 95 ? 7.767 -29.653 -22.235 1.00 58.67 93 GLU A N 1
ATOM 562 C CA . GLU A 1 95 ? 8.045 -29.030 -23.523 1.00 58.59 93 GLU A CA 1
ATOM 563 C C . GLU A 1 95 ? 6.759 -28.622 -24.217 1.00 58.73 93 GLU A C 1
ATOM 564 O O . GLU A 1 95 ? 6.695 -27.556 -24.833 1.00 61.45 93 GLU A O 1
ATOM 570 N N . ILE A 1 96 ? 5.715 -29.447 -24.111 1.00 57.36 94 ILE A N 1
ATOM 571 C CA . ILE A 1 96 ? 4.430 -29.062 -24.683 1.00 58.28 94 ILE A CA 1
ATOM 572 C C . ILE A 1 96 ? 3.915 -27.778 -24.046 1.00 60.21 94 ILE A C 1
ATOM 573 O O . ILE A 1 96 ? 3.375 -26.903 -24.734 1.00 60.07 94 ILE A O 1
ATOM 578 N N . SER A 1 97 ? 4.081 -27.635 -22.725 1.00 60.54 95 SER A N 1
ATOM 579 C CA . SER A 1 97 ? 3.670 -26.403 -22.066 1.00 62.19 95 SER A CA 1
ATOM 580 C C . SER A 1 97 ? 4.486 -25.209 -22.536 1.00 61.81 95 SER A C 1
ATOM 581 O O . SER A 1 97 ? 3.987 -24.080 -22.526 1.00 65.55 95 SER A O 1
ATOM 584 N N . HIS A 1 98 ? 5.747 -25.417 -22.907 1.00 58.20 96 HIS A N 1
ATOM 585 C CA . HIS A 1 98 ? 6.490 -24.332 -23.540 1.00 60.12 96 HIS A CA 1
ATOM 586 C C . HIS A 1 98 ? 5.772 -23.837 -24.788 1.00 58.75 96 HIS A C 1
ATOM 587 O O . HIS A 1 98 ? 5.636 -22.625 -24.993 1.00 58.15 96 HIS A O 1
ATOM 594 N N . ALA A 1 99 ? 5.271 -24.764 -25.608 1.00 60.04 97 ALA A N 1
ATOM 595 C CA . ALA A 1 99 ? 4.556 -24.385 -26.826 1.00 61.85 97 ALA A CA 1
ATOM 596 C C . ALA A 1 99 ? 3.278 -23.636 -26.492 1.00 65.64 97 ALA A C 1
ATOM 597 O O . ALA A 1 99 ? 2.974 -22.600 -27.093 1.00 68.15 97 ALA A O 1
ATOM 599 N N . LEU A 1 100 ? 2.512 -24.152 -25.527 1.00 68.36 98 LEU A N 1
ATOM 600 C CA . LEU A 1 100 ? 1.274 -23.492 -25.139 1.00 70.73 98 LEU A CA 1
ATOM 601 C C . LEU A 1 100 ? 1.542 -22.054 -24.719 1.00 74.87 98 LEU A C 1
ATOM 602 O O . LEU A 1 100 ? 0.738 -21.154 -24.987 1.00 81.53 98 LEU A O 1
ATOM 607 N N . LEU A 1 101 ? 2.691 -21.818 -24.085 1.00 73.60 99 LEU A N 1
ATOM 608 C CA . LEU A 1 101 ? 3.001 -20.482 -23.589 1.00 76.13 99 LEU A CA 1
ATOM 609 C C . LEU A 1 101 ? 3.363 -19.541 -24.729 1.00 78.21 99 LEU A C 1
ATOM 610 O O . LEU A 1 101 ? 2.890 -18.400 -24.776 1.00 79.56 99 LEU A O 1
ATOM 615 N N . LEU A 1 102 ? 4.199 -19.999 -25.658 1.00 76.77 100 LEU A N 1
ATOM 616 C CA . LEU A 1 102 ? 4.545 -19.175 -26.802 1.00 79.37 100 LEU A CA 1
ATOM 617 C C . LEU A 1 102 ? 3.343 -18.862 -27.680 1.00 82.87 100 LEU A C 1
ATOM 618 O O . LEU A 1 102 ? 3.461 -18.033 -28.587 1.00 85.98 100 LEU A O 1
ATOM 623 N N . GLY A 1 103 ? 2.201 -19.495 -27.433 1.00 84.65 101 GLY A N 1
ATOM 624 C CA . GLY A 1 103 ? 1.029 -19.310 -28.263 1.00 88.18 101 GLY A CA 1
ATOM 625 C C . GLY A 1 103 ? 0.023 -18.349 -27.674 1.00 94.86 101 GLY A C 1
ATOM 626 O O . GLY A 1 103 ? -0.861 -17.853 -28.380 1.00 100.13 101 GLY A O 1
ATOM 627 N N . ASP A 1 104 ? 0.142 -18.076 -26.381 1.00 97.07 102 ASP A N 1
ATOM 628 C CA . ASP A 1 104 ? -0.730 -17.124 -25.692 1.00 100.89 102 ASP A CA 1
ATOM 629 C C . ASP A 1 104 ? 0.082 -15.848 -25.478 1.00 102.50 102 ASP A C 1
ATOM 630 O O . ASP A 1 104 ? 0.867 -15.752 -24.530 1.00 97.49 102 ASP A O 1
ATOM 635 N N . ASP A 1 105 ? -0.104 -14.869 -26.367 1.00 108.33 103 ASP A N 1
ATOM 636 C CA . ASP A 1 105 ? 0.646 -13.625 -26.249 1.00 112.18 103 ASP A CA 1
ATOM 637 C C . ASP A 1 105 ? 0.202 -12.817 -25.045 1.00 114.12 103 ASP A C 1
ATOM 638 O O . ASP A 1 105 ? 0.989 -12.029 -24.510 1.00 115.92 103 ASP A O 1
ATOM 643 N N . ASP A 1 106 ? -1.038 -13.038 -24.605 1.00 115.95 104 ASP A N 1
ATOM 644 C CA . ASP A 1 106 ? -1.564 -12.318 -23.417 1.00 121.21 104 ASP A CA 1
ATOM 645 C C . ASP A 1 106 ? -0.782 -12.764 -22.179 1.00 121.34 104 ASP A C 1
ATOM 646 O O . ASP A 1 106 ? -0.166 -11.899 -21.527 1.00 125.19 104 ASP A O 1
ATOM 651 N N . LEU A 1 107 ? -0.797 -14.067 -21.883 1.00 111.49 105 LEU A N 1
ATOM 652 C CA . LEU A 1 107 ? -0.054 -14.596 -20.710 1.00 105.57 105 LEU A CA 1
ATOM 653 C C . LEU A 1 107 ? 1.406 -14.162 -20.846 1.00 102.59 105 LEU A C 1
ATOM 654 O O . LEU A 1 107 ? 1.976 -13.671 -19.854 1.00 102.93 105 LEU A O 1
ATOM 659 N N . LEU A 1 108 ? 1.970 -14.322 -22.044 1.00 99.99 106 LEU A N 1
ATOM 660 C CA . LEU A 1 108 ? 3.380 -13.928 -22.284 1.00 98.15 106 LEU A CA 1
ATOM 661 C C . LEU A 1 108 ? 3.533 -12.440 -21.960 1.00 103.90 106 LEU A C 1
ATOM 662 O O . LEU A 1 108 ? 4.512 -12.082 -21.278 1.00 105.15 106 LEU A O 1
ATOM 667 N N . SER A 1 109 ? 2.591 -11.613 -22.423 1.00 109.22 107 SER A N 1
ATOM 668 C CA . SER A 1 109 ? 2.688 -10.177 -22.187 1.00 116.15 107 SER A CA 1
ATOM 669 C C . SER A 1 109 ? 2.707 -9.868 -20.699 1.00 119.50 107 SER A C 1
ATOM 670 O O . SER A 1 109 ? 3.545 -9.092 -20.226 1.00 122.82 107 SER A O 1
ATOM 673 N N . ASP A 1 110 ? 1.789 -10.472 -19.943 1.00 118.78 108 ASP A N 1
ATOM 674 C CA . ASP A 1 110 ? 1.750 -10.240 -18.504 1.00 121.06 108 ASP A CA 1
ATOM 675 C C . ASP A 1 110 ? 3.090 -10.578 -17.862 1.00 116.19 108 ASP A C 1
ATOM 676 O O . ASP A 1 110 ? 3.617 -9.805 -17.053 1.00 116.99 108 ASP A O 1
ATOM 681 N N . LEU A 1 111 ? 3.673 -11.721 -18.236 1.00 111.15 109 LEU A N 1
ATOM 682 C CA . LEU A 1 111 ? 4.945 -12.126 -17.644 1.00 107.97 109 LEU A CA 1
ATOM 683 C C . LEU A 1 111 ? 6.051 -11.133 -17.975 1.00 112.20 109 LEU A C 1
ATOM 684 O O . LEU A 1 111 ? 6.931 -10.874 -17.144 1.00 116.36 109 LEU A O 1
ATOM 689 N N . HIS A 1 112 ? 6.030 -10.576 -19.191 1.00 114.14 110 HIS A N 1
ATOM 690 C CA . HIS A 1 112 ? 7.033 -9.581 -19.557 1.00 121.87 110 HIS A CA 1
ATOM 691 C C . HIS A 1 112 ? 6.879 -8.315 -18.728 1.00 131.86 110 HIS A C 1
ATOM 692 O O . HIS A 1 112 ? 7.875 -7.680 -18.361 1.00 139.48 110 HIS A O 1
ATOM 699 N N . ASP A 1 113 ? 5.639 -7.931 -18.423 1.00 127.64 111 ASP A N 1
ATOM 700 C CA . ASP A 1 113 ? 5.377 -6.749 -17.611 1.00 128.55 111 ASP A CA 1
ATOM 701 C C . ASP A 1 113 ? 5.535 -7.003 -16.118 1.00 124.57 111 ASP A C 1
ATOM 702 O O . ASP A 1 113 ? 5.357 -6.075 -15.326 1.00 128.74 111 ASP A O 1
ATOM 704 N N . ALA A 1 114 ? 5.861 -8.226 -15.708 1.00 116.69 112 ALA A N 1
ATOM 705 C CA . ALA A 1 114 ? 5.934 -8.560 -14.297 1.00 114.74 112 ALA A CA 1
ATOM 706 C C . ALA A 1 114 ? 7.277 -9.119 -13.851 1.00 112.63 112 ALA A C 1
ATOM 707 O O . ALA A 1 114 ? 7.579 -9.053 -12.656 1.00 112.60 112 ALA A O 1
ATOM 709 N N . TYR A 1 115 ? 8.087 -9.658 -14.760 1.00 111.98 113 TYR A N 1
ATOM 710 C CA . TYR A 1 115 ? 9.368 -10.245 -14.398 1.00 112.31 113 TYR A CA 1
ATOM 711 C C . TYR A 1 115 ? 10.380 -9.954 -15.495 1.00 112.06 113 TYR A C 1
ATOM 712 O O . TYR A 1 115 ? 10.037 -9.444 -16.564 1.00 111.03 113 TYR A O 1
ATOM 721 N N . GLU A 1 116 ? 11.639 -10.300 -15.236 1.00 113.35 114 GLU A N 1
ATOM 722 C CA . GLU A 1 116 ? 12.706 -9.879 -16.134 1.00 114.99 114 GLU A CA 1
ATOM 723 C C . GLU A 1 116 ? 13.919 -10.771 -15.948 1.00 110.60 114 GLU A C 1
ATOM 724 O O . GLU A 1 116 ? 14.109 -11.380 -14.891 1.00 108.83 114 GLU A O 1
ATOM 730 N N . GLY A 1 117 ? 14.737 -10.832 -17.000 1.00 108.79 115 GLY A N 1
ATOM 731 C CA . GLY A 1 117 ? 16.044 -11.461 -16.909 1.00 106.73 115 GLY A CA 1
ATOM 732 C C . GLY A 1 117 ? 15.959 -12.872 -16.380 1.00 102.37 115 GLY A C 1
ATOM 733 O O . GLY A 1 117 ? 15.189 -13.700 -16.877 1.00 98.09 115 GLY A O 1
ATOM 734 N N . GLU A 1 118 ? 16.746 -13.151 -15.337 1.00 103.13 116 GLU A N 1
ATOM 735 C CA . GLU A 1 118 ? 16.785 -14.499 -14.782 1.00 101.35 116 GLU A CA 1
ATOM 736 C C . GLU A 1 118 ? 15.476 -14.854 -14.087 1.00 104.19 116 GLU A C 1
ATOM 737 O O . GLU A 1 118 ? 15.023 -16.003 -14.162 1.00 101.34 116 GLU A O 1
ATOM 741 N N . ARG A 1 119 ? 14.849 -13.885 -13.410 1.00 114.34 117 ARG A N 1
ATOM 742 C CA . ARG A 1 119 ? 13.588 -14.162 -12.725 1.00 112.79 117 ARG A CA 1
ATOM 743 C C . ARG A 1 119 ? 12.518 -14.613 -13.708 1.00 106.86 117 ARG A C 1
ATOM 744 O O . ARG A 1 119 ? 11.784 -15.574 -13.445 1.00 102.87 117 ARG A O 1
ATOM 752 N N . LEU A 1 120 ? 12.424 -13.939 -14.853 1.00 105.55 118 LEU A N 1
ATOM 753 C CA . LEU A 1 120 ? 11.478 -14.362 -15.877 1.00 99.60 118 LEU A CA 1
ATOM 754 C C . LEU A 1 120 ? 11.743 -15.800 -16.308 1.00 92.36 118 LEU A C 1
ATOM 755 O O . LEU A 1 120 ? 10.804 -16.579 -16.510 1.00 85.26 118 LEU A O 1
ATOM 760 N N . GLU A 1 121 ? 13.017 -16.180 -16.415 1.00 93.25 119 GLU A N 1
ATOM 761 C CA . GLU A 1 121 ? 13.364 -17.538 -16.819 1.00 90.67 119 GLU A CA 1
ATOM 762 C C . GLU A 1 121 ? 12.826 -18.568 -15.836 1.00 87.40 119 GLU A C 1
ATOM 763 O O . GLU A 1 121 ? 12.234 -19.576 -16.241 1.00 81.36 119 GLU A O 1
ATOM 769 N N . GLN A 1 122 ? 13.035 -18.345 -14.535 1.00 89.98 120 GLN A N 1
ATOM 770 C CA . GLN A 1 122 ? 12.551 -19.313 -13.557 1.00 88.42 120 GLN A CA 1
ATOM 771 C C . GLN A 1 122 ? 11.033 -19.384 -13.567 1.00 79.45 120 GLN A C 1
ATOM 772 O O . GLN A 1 122 ? 10.456 -20.472 -13.459 1.00 75.61 120 GLN A O 1
ATOM 778 N N . VAL A 1 123 ? 10.372 -18.233 -13.694 1.00 77.13 121 VAL A N 1
ATOM 779 C CA . VAL A 1 123 ? 8.913 -18.212 -13.724 1.00 75.69 121 VAL A CA 1
ATOM 780 C C . VAL A 1 123 ? 8.392 -19.078 -14.860 1.00 73.19 121 VAL A C 1
ATOM 781 O O . VAL A 1 123 ? 7.499 -19.915 -14.676 1.00 70.77 121 VAL A O 1
ATOM 785 N N . ILE A 1 124 ? 8.955 -18.894 -16.053 1.00 72.54 122 ILE A N 1
ATOM 786 C CA . ILE A 1 124 ? 8.537 -19.672 -17.214 1.00 68.34 122 ILE A CA 1
ATOM 787 C C . ILE A 1 124 ? 8.760 -21.156 -16.974 1.00 64.62 122 ILE A C 1
ATOM 788 O O . ILE A 1 124 ? 7.891 -21.988 -17.270 1.00 60.62 122 ILE A O 1
ATOM 793 N N . GLU A 1 125 ? 9.924 -21.512 -16.426 1.00 67.00 123 GLU A N 1
ATOM 794 C CA . GLU A 1 125 ? 10.209 -22.913 -16.148 1.00 65.11 123 GLU A CA 1
ATOM 795 C C . GLU A 1 125 ? 9.240 -23.494 -15.124 1.00 63.67 123 GLU A C 1
ATOM 796 O O . GLU A 1 125 ? 8.771 -24.627 -15.285 1.00 60.25 123 GLU A O 1
ATOM 802 N N . THR A 1 126 ? 8.918 -22.739 -14.068 1.00 69.82 124 THR A N 1
ATOM 803 C CA . THR A 1 126 ? 7.950 -23.244 -13.098 1.00 72.15 124 THR A CA 1
ATOM 804 C C . THR A 1 126 ? 6.586 -23.441 -13.745 1.00 71.40 124 THR A C 1
ATOM 805 O O . THR A 1 126 ? 5.950 -24.485 -13.561 1.00 70.74 124 THR A O 1
ATOM 809 N N . LEU A 1 127 ? 6.133 -22.460 -14.529 1.00 71.95 125 LEU A N 1
ATOM 810 C CA . LEU A 1 127 ? 4.840 -22.581 -15.193 1.00 71.92 125 LEU A CA 1
ATOM 811 C C . LEU A 1 127 ? 4.786 -23.814 -16.086 1.00 69.72 125 LEU A C 1
ATOM 812 O O . LEU A 1 127 ? 3.783 -24.539 -16.095 1.00 68.49 125 LEU A O 1
ATOM 817 N N . CYS A 1 128 ? 5.862 -24.084 -16.829 1.00 67.61 126 CYS A N 1
ATOM 818 C CA . CYS A 1 128 ? 5.870 -25.271 -17.675 1.00 64.99 126 CYS A CA 1
ATOM 819 C C . CYS A 1 128 ? 5.847 -26.557 -16.864 1.00 61.67 126 CYS A C 1
ATOM 820 O O . CYS A 1 128 ? 5.276 -27.554 -17.321 1.00 58.33 126 CYS A O 1
ATOM 823 N N . ASN A 1 129 ? 6.453 -26.561 -15.667 1.00 61.83 127 ASN A N 1
ATOM 824 C CA . ASN A 1 129 ? 6.296 -27.705 -14.770 1.00 60.66 127 ASN A CA 1
ATOM 825 C C . ASN A 1 129 ? 4.862 -27.811 -14.279 1.00 60.89 127 ASN A C 1
ATOM 826 O O . ASN A 1 129 ? 4.324 -28.915 -14.144 1.00 61.56 127 ASN A O 1
ATOM 831 N N . VAL A 1 130 ? 4.242 -26.672 -13.974 1.00 62.27 128 VAL A N 1
ATOM 832 C CA . VAL A 1 130 ? 2.827 -26.656 -13.623 1.00 62.17 128 VAL A CA 1
ATOM 833 C C . VAL A 1 130 ? 1.993 -27.231 -14.762 1.00 59.04 128 VAL A C 1
ATOM 834 O O . VAL A 1 130 ? 1.242 -28.200 -14.582 1.00 56.90 128 VAL A O 1
ATOM 838 N N . GLY A 1 131 ? 2.119 -26.648 -15.958 1.00 58.94 129 GLY A N 1
ATOM 839 C CA . GLY A 1 131 ? 1.352 -27.143 -17.091 1.00 57.86 129 GLY A CA 1
ATOM 840 C C . GLY A 1 131 ? 1.573 -28.617 -17.354 1.00 56.01 129 GLY A C 1
ATOM 841 O O . GLY A 1 131 ? 0.652 -29.329 -17.764 1.00 57.20 129 GLY A O 1
ATOM 842 N N . ALA A 1 132 ? 2.784 -29.103 -17.092 1.00 55.47 130 ALA A N 1
ATOM 843 C CA . ALA A 1 132 ? 3.095 -30.488 -17.413 1.00 55.75 130 ALA A CA 1
ATOM 844 C C . ALA A 1 132 ? 2.368 -31.442 -16.485 1.00 56.74 130 ALA A C 1
ATOM 845 O O . ALA A 1 132 ? 1.830 -32.461 -16.933 1.00 56.85 130 ALA A O 1
ATOM 847 N N . ALA A 1 133 ? 2.371 -31.143 -15.180 1.00 55.73 131 ALA A N 1
ATOM 848 C CA . ALA A 1 133 ? 1.580 -31.927 -14.242 1.00 54.07 131 ALA A CA 1
ATOM 849 C C . ALA A 1 133 ? 0.100 -31.819 -14.559 1.00 54.63 131 ALA A C 1
ATOM 850 O O . ALA A 1 133 ? -0.654 -32.776 -14.353 1.00 53.99 131 ALA A O 1
ATOM 852 N N . ALA A 1 134 ? -0.337 -30.665 -15.063 1.00 57.40 132 ALA A N 1
ATOM 853 C CA . ALA A 1 134 ? -1.742 -30.515 -15.418 1.00 60.12 132 ALA A CA 1
ATOM 854 C C . ALA A 1 134 ? -2.109 -31.389 -16.609 1.00 61.69 132 ALA A C 1
ATOM 855 O O . ALA A 1 134 ? -3.248 -31.859 -16.718 1.00 65.82 132 ALA 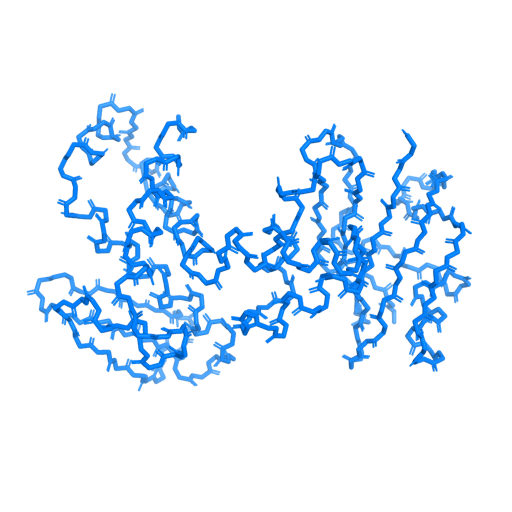A O 1
ATOM 857 N N . ILE A 1 135 ? -1.160 -31.621 -17.518 1.00 59.42 133 ILE A N 1
ATOM 858 C CA . ILE A 1 135 ? -1.441 -32.516 -18.635 1.00 58.50 133 ILE A CA 1
ATOM 859 C C . ILE A 1 135 ? -1.440 -33.961 -18.165 1.00 56.72 133 ILE A C 1
ATOM 860 O O . ILE A 1 135 ? -2.346 -34.738 -18.484 1.00 59.08 133 ILE A O 1
ATOM 865 N N . LEU A 1 136 ? -0.430 -34.335 -17.388 1.00 56.17 134 LEU A N 1
ATOM 866 C CA . LEU A 1 136 ? -0.228 -35.734 -17.037 1.00 57.59 134 LEU A CA 1
ATOM 867 C C . LEU A 1 136 ? -1.198 -36.210 -15.962 1.00 62.61 134 LEU A C 1
ATOM 868 O O . LEU A 1 136 ? -1.522 -37.403 -15.908 1.00 65.76 134 LEU A O 1
ATOM 873 N N . MET A 1 137 ? -1.682 -35.312 -15.108 1.00 63.57 135 MET A N 1
ATOM 874 C CA . MET A 1 137 ? -2.490 -35.694 -13.949 1.00 63.06 135 MET A CA 1
ATOM 875 C C . MET A 1 137 ? -3.731 -34.823 -13.874 1.00 67.32 135 MET A C 1
ATOM 876 O O . MET A 1 137 ? -3.753 -33.806 -13.167 1.00 73.49 135 MET A O 1
ATOM 881 N N . PRO A 1 138 ? -4.792 -35.202 -14.582 1.00 68.07 136 PRO A N 1
ATOM 882 C CA . PRO A 1 138 ? -6.029 -34.416 -14.535 1.00 69.80 136 PRO A CA 1
ATOM 883 C C . PRO A 1 138 ? -6.683 -34.478 -13.161 1.00 70.41 136 PRO A C 1
ATOM 884 O O . PRO A 1 138 ? -6.675 -35.511 -12.487 1.00 67.97 136 PRO A O 1
ATOM 888 N N . GLU A 1 139 ? -7.263 -33.348 -12.756 1.00 75.23 137 GLU A N 1
ATOM 889 C CA . GLU A 1 139 ? -7.997 -33.301 -11.502 1.00 80.73 137 GLU A CA 1
ATOM 890 C C . GLU A 1 139 ? -8.983 -34.453 -11.394 1.00 77.66 137 GLU A C 1
ATOM 891 O O . GLU A 1 139 ? -9.230 -34.965 -10.292 1.00 76.06 137 GLU A O 1
ATOM 897 N N . THR A 1 140 ? -9.521 -34.887 -12.531 1.00 74.81 138 THR A N 1
ATOM 898 C CA . THR A 1 140 ? -10.471 -35.989 -12.557 1.00 71.33 138 THR A CA 1
ATOM 899 C C . THR A 1 140 ? -9.848 -37.257 -12.007 1.00 63.83 138 THR A C 1
ATOM 900 O O . THR A 1 140 ? -10.485 -38.008 -11.265 1.00 62.70 138 THR A O 1
ATOM 903 N N . LEU A 1 141 ? -8.607 -37.531 -12.398 1.00 58.53 139 LEU A N 1
ATOM 904 C CA . LEU A 1 141 ? -7.958 -38.738 -11.922 1.00 59.35 139 LEU A CA 1
ATOM 905 C C . LEU A 1 141 ? -7.626 -38.623 -10.434 1.00 58.93 139 LEU A C 1
ATOM 906 O O . LEU A 1 141 ? -7.854 -39.563 -9.661 1.00 59.42 139 LEU A O 1
ATOM 911 N N . ILE A 1 142 ? -7.109 -37.465 -10.013 1.00 58.00 140 ILE A N 1
ATOM 912 C CA . ILE A 1 142 ? -6.735 -37.296 -8.610 1.00 59.77 140 ILE A CA 1
ATOM 913 C C . ILE A 1 142 ? -7.947 -37.430 -7.710 1.00 61.41 140 ILE A C 1
ATOM 914 O O . ILE A 1 142 ? -7.888 -38.085 -6.669 1.00 61.47 140 ILE A O 1
ATOM 919 N N . ASP A 1 143 ? -9.071 -36.836 -8.102 1.00 64.56 141 ASP A N 1
ATOM 920 C CA . ASP A 1 143 ? -10.242 -36.909 -7.241 1.00 69.32 141 ASP A CA 1
ATOM 921 C C . ASP A 1 143 ? -10.842 -38.305 -7.245 1.00 69.72 141 ASP A C 1
ATOM 922 O O . ASP A 1 143 ? -11.375 -38.759 -6.220 1.00 68.37 141 ASP A O 1
ATOM 927 N N . GLU A 1 144 ? -10.734 -39.003 -8.376 1.00 69.81 142 GLU A N 1
ATOM 928 C CA . GLU A 1 144 ? -11.218 -40.406 -8.433 1.00 71.84 142 GLU A CA 1
ATOM 929 C C . GLU A 1 144 ? -10.474 -41.226 -7.376 1.00 61.44 142 GLU A C 1
ATOM 930 O O . GLU A 1 144 ? -11.142 -41.926 -6.592 1.00 60.17 142 GLU A O 1
ATOM 936 N N . LEU A 1 145 ? -9.143 -41.133 -7.360 1.00 53.50 143 LEU A N 1
ATOM 937 C CA . LEU A 1 145 ? -8.323 -41.916 -6.397 1.00 56.02 143 LEU A CA 1
ATOM 938 C C . LEU A 1 145 ? -8.595 -41.424 -4.972 1.00 55.46 143 LEU A C 1
ATOM 939 O O . LEU A 1 145 ? -8.702 -42.271 -4.067 1.00 55.11 143 LEU A O 1
ATOM 944 N N . LEU A 1 146 ? -8.705 -40.107 -4.789 1.00 55.64 144 LEU A N 1
ATOM 945 C CA . LEU A 1 146 ? -8.993 -39.538 -3.447 1.00 59.02 144 LEU A CA 1
ATOM 946 C C . LEU A 1 146 ? -10.276 -40.171 -2.897 1.00 59.24 144 LEU A C 1
ATOM 947 O O . LEU A 1 146 ? -10.290 -40.519 -1.704 1.00 56.74 144 LEU A O 1
ATOM 952 N N . ALA A 1 147 ? -11.306 -40.318 -3.735 1.00 62.27 145 ALA A N 1
ATOM 953 C CA . ALA A 1 147 ? -12.529 -40.952 -3.280 1.00 63.42 145 ALA A CA 1
ATOM 954 C C . ALA A 1 147 ? -12.397 -42.462 -3.151 1.00 65.39 145 ALA A C 1
ATOM 955 O O . ALA A 1 147 ? -13.155 -43.069 -2.393 1.00 66.71 145 ALA A O 1
ATOM 957 N N . ARG A 1 148 ? -11.479 -43.103 -3.869 1.00 66.78 146 ARG A N 1
ATOM 958 C CA . ARG A 1 148 ? -11.395 -44.553 -3.723 1.00 72.28 146 ARG A CA 1
ATOM 959 C C . ARG A 1 148 ? -10.484 -44.957 -2.583 1.00 67.41 146 ARG A C 1
ATOM 960 O O . ARG A 1 148 ? -10.757 -45.946 -1.896 1.00 68.91 146 ARG A O 1
ATOM 968 N N . PHE A 1 149 ? -9.414 -44.198 -2.384 1.00 64.54 147 PHE A N 1
ATOM 969 C CA . PHE A 1 149 ? -8.365 -44.542 -1.458 1.00 64.03 147 PHE A CA 1
ATOM 970 C C . PHE A 1 149 ? -8.123 -43.515 -0.361 1.00 64.16 147 PHE A C 1
ATOM 971 O O . PHE A 1 149 ? -7.350 -43.805 0.554 1.00 63.18 147 PHE A O 1
ATOM 979 N N . GLY A 1 150 ? -8.743 -42.339 -0.412 1.00 64.91 148 GLY A N 1
ATOM 980 C CA . GLY A 1 150 ? -8.533 -41.339 0.611 1.00 64.81 148 GLY A CA 1
ATOM 981 C C . GLY A 1 150 ? -7.214 -40.623 0.407 1.00 61.75 148 GLY A C 1
ATOM 982 O O . GLY A 1 150 ? -6.453 -40.936 -0.514 1.00 57.28 148 GLY A O 1
ATOM 983 N N . PRO A 1 151 ? -6.908 -39.642 1.258 1.00 59.95 149 PRO A N 1
ATOM 984 C CA . PRO A 1 151 ? -5.621 -38.953 1.106 1.00 60.88 149 PRO A CA 1
ATOM 985 C C . PRO A 1 151 ? -4.455 -39.756 1.663 1.00 60.61 149 PRO A C 1
ATOM 986 O O . PRO A 1 151 ? -3.846 -39.361 2.661 1.00 61.63 149 PRO A O 1
ATOM 990 N N . SER A 1 152 ? -4.077 -40.832 0.972 1.00 59.67 150 SER A N 1
ATOM 991 C CA . SER A 1 152 ? -3.302 -41.906 1.566 1.00 59.68 150 SER A CA 1
ATOM 992 C C . SER A 1 152 ? -2.042 -42.211 0.774 1.00 61.85 150 SER A C 1
ATOM 993 O O . SER A 1 152 ? -1.907 -41.866 -0.409 1.00 63.26 150 SER A O 1
ATOM 996 N N . GLY A 1 153 ? -1.122 -42.906 1.443 1.00 60.04 151 GLY A N 1
ATOM 997 C CA . GLY A 1 153 ? -0.011 -43.524 0.729 1.00 58.81 151 GLY A CA 1
ATOM 998 C C . GLY A 1 153 ? -0.479 -44.367 -0.443 1.00 57.78 151 GLY A C 1
ATOM 999 O O . GLY A 1 153 ? 0.165 -44.391 -1.504 1.00 56.74 151 GLY A O 1
ATOM 1000 N N . ARG A 1 154 ? -1.598 -45.069 -0.275 1.00 56.32 152 ARG A N 1
ATOM 1001 C CA . ARG A 1 154 ? -2.111 -45.902 -1.352 1.00 56.73 152 ARG A CA 1
ATOM 1002 C C . ARG A 1 154 ? -2.532 -45.050 -2.541 1.00 56.16 152 ARG A C 1
ATOM 1003 O O . ARG A 1 154 ? -2.176 -45.349 -3.685 1.00 56.40 152 ARG A O 1
ATOM 1011 N N . ALA A 1 155 ? -3.289 -43.979 -2.284 1.00 55.46 153 ALA A N 1
ATOM 1012 C CA . ALA A 1 155 ? -3.642 -43.032 -3.337 1.00 55.09 153 ALA A CA 1
ATOM 1013 C C . ALA A 1 155 ? -2.407 -42.513 -4.061 1.00 52.09 153 ALA A C 1
ATOM 1014 O O . ALA A 1 155 ? -2.409 -42.371 -5.295 1.00 52.87 153 ALA A O 1
ATOM 1016 N N . LEU A 1 156 ? -1.347 -42.206 -3.318 1.00 46.48 154 LEU A N 1
ATOM 1017 C CA . LEU A 1 156 ? -0.128 -41.728 -3.957 1.00 50.53 154 LEU A CA 1
ATOM 1018 C C . LEU A 1 156 ? 0.419 -42.773 -4.910 1.00 55.08 154 LEU A C 1
ATOM 1019 O O . LEU A 1 156 ? 0.677 -42.491 -6.080 1.00 57.24 154 LEU A O 1
ATOM 1024 N N . ALA A 1 157 ? 0.608 -43.989 -4.412 1.00 57.05 155 ALA A N 1
ATOM 1025 C CA . ALA A 1 157 ? 1.036 -45.102 -5.242 1.00 56.70 155 ALA A CA 1
ATOM 1026 C C . ALA A 1 157 ? 0.158 -45.266 -6.475 1.00 56.34 155 ALA A C 1
ATOM 1027 O O . ALA A 1 157 ? 0.665 -45.488 -7.579 1.00 56.59 155 ALA A O 1
ATOM 1029 N N . GLU A 1 158 ? -1.162 -45.220 -6.299 1.00 55.77 156 GLU A N 1
ATOM 1030 C CA . GLU A 1 158 ? -2.041 -45.447 -7.434 1.00 58.88 156 GLU A CA 1
ATOM 1031 C C . GLU A 1 158 ? -1.938 -44.308 -8.431 1.00 58.73 156 GLU A C 1
ATOM 1032 O O . GLU A 1 158 ? -2.071 -44.527 -9.644 1.00 55.92 156 GLU A O 1
ATOM 1038 N N . LEU A 1 159 ? -1.722 -43.088 -7.941 1.00 57.50 157 LEU A N 1
ATOM 1039 C CA . LEU A 1 159 ? -1.625 -41.958 -8.849 1.00 56.72 157 LEU A CA 1
ATOM 1040 C C . LEU A 1 159 ? -0.422 -42.108 -9.758 1.00 58.11 157 LEU A C 1
ATOM 1041 O O . LEU A 1 159 ? -0.533 -41.924 -10.971 1.00 56.75 157 LEU A O 1
ATOM 1046 N N . ALA A 1 160 ? 0.734 -42.454 -9.185 1.00 57.55 158 ALA A N 1
ATOM 1047 C CA . ALA A 1 160 ? 1.946 -42.613 -9.980 1.00 59.23 158 ALA A CA 1
ATOM 1048 C C . ALA A 1 160 ? 1.779 -43.687 -11.046 1.00 60.59 158 ALA A C 1
ATOM 1049 O O . ALA A 1 160 ? 2.232 -43.512 -12.185 1.00 60.44 158 ALA A O 1
ATOM 1051 N N . ARG A 1 161 ? 1.149 -44.811 -10.696 1.00 61.76 159 ARG A N 1
ATOM 1052 C CA . ARG A 1 161 ? 0.958 -45.884 -11.666 1.00 65.58 159 ARG A CA 1
ATOM 1053 C C . ARG A 1 161 ? -0.093 -45.509 -12.700 1.00 64.01 159 ARG A C 1
ATOM 1054 O O . ARG A 1 161 ? 0.128 -45.678 -13.908 1.00 63.84 159 ARG A O 1
ATOM 1062 N N . ARG A 1 162 ? -1.243 -44.989 -12.257 1.00 64.30 160 ARG A N 1
ATOM 1063 C CA . ARG A 1 162 ? -2.303 -44.693 -13.216 1.00 66.81 160 ARG A CA 1
ATOM 1064 C C . ARG A 1 162 ? -1.985 -43.511 -14.124 1.00 64.38 160 ARG A C 1
ATOM 1065 O O . ARG A 1 162 ? -2.525 -43.447 -15.230 1.00 64.50 160 ARG A O 1
ATOM 1073 N N . ALA A 1 163 ? -1.156 -42.565 -13.687 1.00 60.55 161 ALA A N 1
ATOM 1074 C CA . ALA A 1 163 ? -0.794 -41.441 -14.538 1.00 57.14 161 ALA A CA 1
ATOM 1075 C C . ALA A 1 163 ? 0.504 -41.673 -15.285 1.00 57.28 161 ALA A C 1
ATOM 1076 O O . ALA A 1 163 ? 0.812 -40.906 -16.202 1.00 53.97 161 ALA A O 1
ATOM 1078 N N . ASP A 1 164 ? 1.245 -42.729 -14.933 1.00 57.67 162 ASP A N 1
ATOM 1079 C CA . ASP A 1 164 ? 2.529 -43.041 -15.545 1.00 60.80 162 ASP A CA 1
ATOM 1080 C C . ASP A 1 164 ? 3.496 -41.885 -15.320 1.00 58.42 162 ASP A C 1
ATOM 1081 O O . ASP A 1 164 ? 4.096 -41.346 -16.253 1.00 57.97 162 ASP A O 1
ATOM 1086 N N . VAL A 1 165 ? 3.618 -41.498 -14.047 1.00 56.80 163 VAL A N 1
ATOM 1087 C CA . VAL A 1 165 ? 4.509 -40.446 -13.589 1.00 52.68 163 VAL A CA 1
ATOM 1088 C C . VAL A 1 165 ? 5.375 -41.012 -12.463 1.00 53.26 163 VAL A C 1
ATOM 1089 O O . VAL A 1 165 ? 5.168 -42.129 -11.993 1.00 53.45 163 VAL A O 1
ATOM 1093 N N . SER A 1 166 ? 6.373 -40.232 -12.058 1.00 52.83 164 SER A N 1
ATOM 1094 C CA . SER A 1 166 ? 7.215 -40.602 -10.943 1.00 57.25 164 SER A CA 1
ATOM 1095 C C . SER A 1 166 ? 6.456 -40.406 -9.641 1.00 55.69 164 SER A C 1
ATOM 1096 O O . SER A 1 166 ? 5.556 -39.571 -9.532 1.00 56.99 164 SER A O 1
ATOM 1099 N N . ALA A 1 167 ? 6.880 -41.119 -8.599 1.00 56.94 165 ALA A N 1
ATOM 1100 C CA . ALA A 1 167 ? 6.250 -40.929 -7.272 1.00 54.40 165 ALA A CA 1
ATOM 1101 C C . ALA A 1 167 ? 6.331 -39.455 -6.868 1.00 53.42 165 ALA A C 1
ATOM 1102 O O . ALA A 1 167 ? 5.343 -38.943 -6.314 1.00 51.13 165 ALA A O 1
ATOM 1104 N N . SER A 1 168 ? 7.456 -38.796 -7.154 1.00 57.30 166 SER A N 1
ATOM 1105 C CA . SER A 1 168 ? 7.653 -37.388 -6.720 1.00 61.79 166 SER A CA 1
ATOM 1106 C C . SER A 1 168 ? 6.594 -36.471 -7.336 1.00 64.27 166 SER A C 1
ATOM 1107 O O . SER A 1 168 ? 5.952 -35.720 -6.580 1.00 64.68 166 SER A O 1
ATOM 1110 N N . SER A 1 169 ? 6.423 -36.532 -8.657 1.00 64.62 167 SER A N 1
ATOM 1111 C CA . SER A 1 169 ? 5.460 -35.632 -9.343 1.00 65.21 167 SER A CA 1
ATOM 1112 C C . SER A 1 169 ? 4.050 -35.903 -8.816 1.00 59.29 167 SER A C 1
ATOM 1113 O O . SER A 1 169 ? 3.309 -34.931 -8.580 1.00 56.23 167 SER A O 1
ATOM 1116 N N . ALA A 1 170 ? 3.710 -37.179 -8.626 1.00 57.95 168 ALA A N 1
ATOM 1117 C CA . ALA A 1 170 ? 2.373 -37.547 -8.111 1.00 56.64 168 ALA A CA 1
ATOM 1118 C C . ALA A 1 170 ? 2.194 -36.966 -6.707 1.00 57.9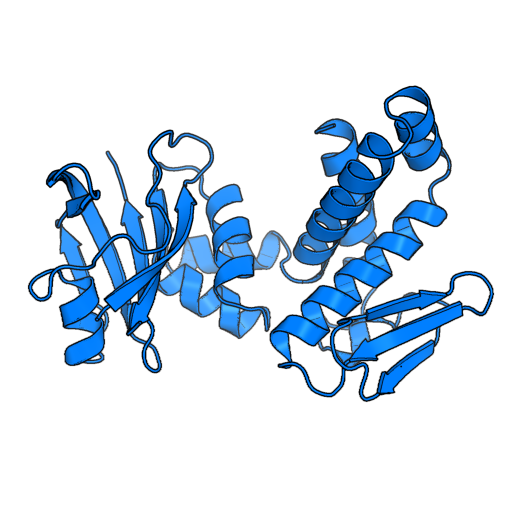8 168 ALA A C 1
ATOM 1119 O O . ALA A 1 170 ? 1.095 -36.470 -6.412 1.00 56.62 168 ALA A O 1
ATOM 1121 N N . LEU A 1 171 ? 3.245 -37.020 -5.885 1.00 60.56 169 LEU A N 1
ATOM 1122 C CA . LEU A 1 171 ? 3.159 -36.529 -4.486 1.00 64.83 169 LEU A CA 1
ATOM 1123 C C . LEU A 1 171 ? 2.793 -35.044 -4.498 1.00 62.94 169 LEU A C 1
ATOM 1124 O O . LEU A 1 171 ? 1.847 -34.667 -3.787 1.00 63.54 169 LEU A O 1
ATOM 1129 N N . TYR A 1 172 ? 3.510 -34.245 -5.288 1.00 60.00 170 TYR A N 1
ATOM 1130 C CA . TYR A 1 172 ? 3.256 -32.783 -5.313 1.00 60.07 170 TYR A CA 1
ATOM 1131 C C . TYR A 1 172 ? 1.832 -32.530 -5.811 1.00 58.86 170 TYR A C 1
ATOM 1132 O O . TYR A 1 172 ? 1.155 -31.641 -5.265 1.00 59.32 170 TYR A O 1
ATOM 1141 N N . ALA A 1 173 ? 1.397 -33.296 -6.813 1.00 54.86 171 ALA A N 1
ATOM 1142 C CA . ALA A 1 173 ? 0.046 -33.107 -7.387 1.00 55.02 171 ALA A CA 1
ATOM 1143 C C . ALA A 1 173 ? -1.013 -33.558 -6.378 1.00 53.74 171 ALA A C 1
ATOM 1144 O O . ALA A 1 173 ? -1.984 -32.812 -6.167 1.00 53.64 171 ALA A O 1
ATOM 1146 N N . LEU A 1 174 ? -0.823 -34.737 -5.783 1.00 54.70 172 LEU A N 1
ATOM 1147 C CA . LEU A 1 174 ? -1.798 -35.231 -4.808 1.00 56.39 172 LEU A CA 1
ATOM 1148 C C . LEU A 1 174 ? -1.899 -34.298 -3.603 1.00 58.75 172 LEU A C 1
ATOM 1149 O O . LEU A 1 174 ? -3.001 -34.007 -3.114 1.00 60.13 172 LEU A O 1
ATOM 1154 N N . ALA A 1 175 ? -0.756 -33.818 -3.111 1.00 59.82 173 ALA A N 1
ATOM 1155 C CA . ALA A 1 175 ? -0.752 -32.936 -1.953 1.00 61.92 173 ALA A CA 1
ATOM 1156 C C . ALA A 1 175 ? -1.499 -31.643 -2.236 1.00 66.12 173 ALA A C 1
ATOM 1157 O O . ALA A 1 175 ? -2.235 -31.143 -1.376 1.00 65.62 173 ALA A O 1
ATOM 1159 N N . GLU A 1 176 ? -1.321 -31.082 -3.437 1.00 70.18 174 GLU A N 1
ATOM 1160 C CA . GLU A 1 176 ? -1.979 -29.822 -3.769 1.00 74.19 174 GLU A CA 1
ATOM 1161 C C . GLU A 1 176 ? -3.493 -29.961 -3.733 1.00 67.32 174 GLU A C 1
ATOM 1162 O O . GLU A 1 176 ? -4.203 -29.008 -3.383 1.00 65.13 174 GLU A O 1
ATOM 1168 N N . ARG A 1 177 ? -4.001 -31.136 -4.085 1.00 65.90 175 ARG A N 1
ATOM 1169 C CA . ARG A 1 177 ? -5.432 -31.382 -4.158 1.00 67.95 175 ARG A CA 1
ATOM 1170 C C . ARG A 1 177 ? -5.978 -31.970 -2.867 1.00 66.99 175 ARG A C 1
ATOM 1171 O O . ARG A 1 177 ? -7.184 -32.221 -2.772 1.00 66.55 175 ARG A O 1
ATOM 1179 N N . THR A 1 178 ? -5.132 -32.186 -1.864 1.00 67.17 176 THR A N 1
ATOM 1180 C CA . THR A 1 178 ? -5.588 -32.723 -0.592 1.00 66.68 176 THR A CA 1
ATOM 1181 C C . THR A 1 178 ? -6.078 -31.588 0.297 1.00 71.07 176 THR A C 1
ATOM 1182 O O . THR A 1 178 ? -5.308 -30.687 0.641 1.00 72.30 176 THR A O 1
ATOM 1186 N N . SER A 1 179 ? -7.357 -31.637 0.668 1.00 73.67 177 SER A N 1
ATOM 1187 C CA . SER A 1 179 ? -7.988 -30.570 1.429 1.00 78.68 177 SER A CA 1
ATOM 1188 C C . SER A 1 179 ? -7.862 -30.732 2.945 1.00 81.11 177 SER A C 1
ATOM 1189 O O . SER A 1 179 ? -8.288 -29.833 3.679 1.00 88.68 177 SER A O 1
ATOM 1192 N N . VAL A 1 180 ? -7.302 -31.838 3.435 1.00 74.77 178 VAL A N 1
ATOM 1193 C CA . VAL A 1 180 ? -7.084 -32.002 4.876 1.00 72.72 178 VAL A CA 1
ATOM 1194 C C . VAL A 1 180 ? -5.589 -31.973 5.186 1.00 69.39 178 VAL A C 1
ATOM 1195 O O . VAL A 1 180 ? -4.769 -32.077 4.258 1.00 64.13 178 VAL A O 1
ATOM 1199 N N . PRO A 1 181 ? -5.169 -31.803 6.480 1.00 70.91 179 PRO A N 1
ATOM 1200 C CA . PRO A 1 181 ? -3.728 -31.786 6.771 1.00 70.41 179 PRO A CA 1
ATOM 1201 C C . PRO A 1 181 ? -3.076 -33.146 6.615 1.00 69.52 179 PRO A C 1
ATOM 1202 O O . PRO A 1 181 ? -3.379 -34.077 7.369 1.00 72.32 179 PRO A O 1
ATOM 1206 N N . VAL A 1 182 ? -2.191 -33.254 5.621 1.00 66.03 180 VAL A N 1
ATOM 1207 C CA . VAL A 1 182 ? -1.472 -34.536 5.367 1.00 64.61 180 VAL A CA 1
ATOM 1208 C C . VAL A 1 182 ? -0.060 -34.209 4.881 1.00 64.92 180 VAL A C 1
ATOM 1209 O O . VAL A 1 182 ? 0.080 -33.281 4.066 1.00 65.14 180 VAL A O 1
ATOM 1213 N N . LEU A 1 183 ? 0.944 -34.931 5.380 1.00 64.62 181 LEU A N 1
ATOM 1214 C CA . LEU A 1 183 ? 2.329 -34.749 4.878 1.00 65.01 181 LEU A CA 1
ATOM 1215 C C . LEU A 1 183 ? 2.698 -36.001 4.082 1.00 65.59 181 LEU A C 1
ATOM 1216 O O . LEU A 1 183 ? 3.088 -37.002 4.707 1.00 69.70 181 LEU A O 1
ATOM 1220 N N . TYR A 1 184 ? 2.547 -35.949 2.757 1.00 63.73 182 TYR A N 1
ATOM 1221 C CA . TYR A 1 184 ? 2.863 -37.118 1.898 1.00 61.23 182 TYR A CA 1
ATOM 1222 C C . TYR A 1 184 ? 4.381 -37.258 1.790 1.00 60.51 182 TYR A C 1
ATOM 1223 O O . TYR A 1 184 ? 5.073 -36.226 1.800 1.00 62.13 182 TYR A O 1
ATOM 1232 N N . ALA A 1 185 ? 4.878 -38.490 1.674 1.00 58.95 183 ALA A N 1
ATOM 1233 C CA . ALA A 1 185 ? 6.310 -38.656 1.511 1.00 59.40 183 ALA A CA 1
ATOM 1234 C C . ALA A 1 185 ? 6.586 -39.892 0.674 1.00 57.72 183 ALA A C 1
ATOM 1235 O O . ALA A 1 185 ? 5.761 -40.808 0.593 1.00 54.68 183 ALA A O 1
ATOM 1237 N N . VAL A 1 186 ? 7.758 -39.889 0.046 1.00 59.29 184 VAL A N 1
ATOM 1238 C CA . VAL A 1 186 ? 8.293 -41.047 -0.651 1.00 61.99 184 VAL A CA 1
ATOM 1239 C C . VAL A 1 186 ? 9.556 -41.433 0.061 1.00 65.49 184 VAL A C 1
ATOM 1240 O O . VAL A 1 186 ? 10.456 -40.598 0.231 1.00 66.71 184 VAL A O 1
ATOM 1244 N N . CYS A 1 187 ? 9.649 -42.696 0.453 1.00 70.02 185 CYS A N 1
ATOM 1245 C CA . CYS A 1 187 ? 10.813 -43.163 1.183 1.00 76.64 185 CYS A CA 1
ATOM 1246 C C . CYS A 1 187 ? 11.454 -44.348 0.472 1.00 80.61 185 CYS A C 1
ATOM 1247 O O . CYS A 1 187 ? 10.770 -45.152 -0.166 1.00 84.74 185 CYS A O 1
ATOM 1250 N N . ALA A 1 188 ? 12.781 -44.433 0.573 1.00 85.94 186 ALA A N 1
ATOM 1251 C CA . ALA A 1 188 ? 13.541 -45.505 -0.055 1.00 88.83 186 ALA A CA 1
ATOM 1252 C C . ALA A 1 188 ? 14.884 -45.615 0.642 1.00 96.17 186 ALA A C 1
ATOM 1253 O O . ALA A 1 188 ? 15.396 -44.631 1.182 1.00 97.84 186 ALA A O 1
ATOM 1255 N N . VAL A 1 189 ? 15.448 -46.826 0.621 1.00 100.26 187 VAL A N 1
ATOM 1256 C CA . VAL A 1 189 ? 16.748 -47.072 1.232 1.00 104.62 187 VAL A CA 1
ATOM 1257 C C . VAL A 1 189 ? 17.815 -46.234 0.539 1.00 106.07 187 VAL A C 1
ATOM 1258 O O . VAL A 1 189 ? 17.894 -46.192 -0.695 1.00 102.75 187 VAL A O 1
ATOM 1262 N N . SER A 1 190 ? 18.648 -45.563 1.336 1.00 111.83 188 SER A N 1
ATOM 1263 C CA . SER A 1 190 ? 19.720 -44.723 0.799 1.00 112.22 188 SER A CA 1
ATOM 1264 C C . SER A 1 190 ? 20.840 -44.502 1.816 1.00 118.69 188 SER A C 1
ATOM 1265 O O . SER A 1 190 ? 21.546 -45.441 2.201 1.00 125.24 188 SER A O 1
ATOM 1268 N N . ALA A 1 205 ? 18.758 -48.414 4.689 1.00 120.89 203 ALA A N 1
ATOM 1269 C CA . ALA A 1 205 ? 18.589 -47.120 5.392 1.00 116.29 203 ALA A CA 1
ATOM 1270 C C . ALA A 1 205 ? 17.413 -46.354 4.780 1.00 111.40 203 ALA A C 1
ATOM 1271 O O . ALA A 1 205 ? 17.660 -45.452 3.956 1.00 111.53 203 ALA A O 1
ATOM 1273 N N . LEU A 1 206 ? 16.185 -46.700 5.177 1.00 107.59 204 LEU A N 1
ATOM 1274 C CA . LEU A 1 206 ? 14.988 -45.989 4.658 1.00 101.19 204 LEU A CA 1
ATOM 1275 C C . LEU A 1 206 ? 15.089 -44.511 5.037 1.00 95.65 204 LEU A C 1
ATOM 1276 O O . LEU A 1 206 ? 15.230 -44.219 6.239 1.00 97.73 204 LEU A O 1
ATOM 1281 N N . THR A 1 207 ? 15.024 -43.623 4.044 1.00 88.25 205 THR A N 1
ATOM 1282 C CA . THR A 1 207 ? 15.064 -42.163 4.312 1.00 84.99 205 THR A CA 1
ATOM 1283 C C . THR A 1 207 ? 13.991 -41.480 3.463 1.00 77.13 205 THR A C 1
ATOM 1284 O O . THR A 1 207 ? 13.598 -42.061 2.435 1.00 75.54 205 THR A O 1
ATOM 1288 N N . VAL A 1 208 ? 13.541 -40.297 3.881 1.00 74.89 206 VAL A N 1
ATOM 1289 C CA . VAL A 1 208 ? 12.547 -39.538 3.067 1.00 74.70 206 VAL A CA 1
ATOM 1290 C C . VAL A 1 208 ? 13.259 -39.012 1.819 1.00 77.47 206 VAL A C 1
ATOM 1291 O O . VAL A 1 208 ? 14.107 -38.117 1.958 1.00 77.95 206 VAL A O 1
ATOM 1295 N N . ARG A 1 209 ? 12.935 -39.567 0.650 1.00 79.37 207 ARG A N 1
ATOM 1296 C CA . ARG A 1 209 ? 13.546 -39.086 -0.615 1.00 81.03 207 ARG A CA 1
ATOM 1297 C C . ARG A 1 209 ? 12.818 -37.817 -1.069 1.00 78.66 207 ARG A C 1
ATOM 1298 O O . ARG A 1 209 ? 13.494 -36.907 -1.582 1.00 86.80 207 ARG A O 1
ATOM 1306 N N . ALA A 1 210 ? 11.498 -37.759 -0.878 1.00 72.45 208 ALA A N 1
ATOM 1307 C CA . ALA A 1 210 ? 10.704 -36.590 -1.325 1.00 71.41 208 ALA A CA 1
ATOM 1308 C C . ALA A 1 210 ? 9.443 -36.464 -0.469 1.00 70.07 208 ALA A C 1
ATOM 1309 O O . ALA A 1 210 ? 8.969 -37.499 0.029 1.00 67.71 208 ALA A O 1
ATOM 1311 N N . SER A 1 211 ? 8.916 -35.245 -0.320 1.00 71.67 209 SER A N 1
ATOM 1312 C CA . SER A 1 211 ? 7.765 -35.053 0.546 1.00 70.23 209 SER A CA 1
ATOM 1313 C C . SER A 1 211 ? 7.171 -33.685 0.269 1.00 69.60 209 SER A C 1
ATOM 1314 O O . SER A 1 211 ? 7.874 -32.753 -0.137 1.00 70.97 209 SER A O 1
ATOM 1317 N N . ALA A 1 212 ? 5.867 -33.577 0.517 1.00 68.35 210 ALA A N 1
ATOM 1318 C CA . ALA A 1 212 ? 5.169 -32.301 0.470 1.00 68.12 210 ALA A CA 1
ATOM 1319 C C . ALA A 1 212 ? 3.954 -32.395 1.375 1.00 68.37 210 ALA A C 1
ATOM 1320 O O . ALA A 1 212 ? 3.399 -33.479 1.568 1.00 68.77 210 ALA A O 1
ATOM 1322 N N . GLY A 1 213 ? 3.522 -31.250 1.890 1.00 67.71 211 GLY A N 1
ATOM 1323 C CA . GLY A 1 213 ? 2.319 -31.179 2.694 1.00 68.68 211 GLY A CA 1
ATOM 1324 C C . GLY A 1 213 ? 1.182 -30.519 1.937 1.00 69.75 211 GLY A C 1
ATOM 1325 O O . GLY A 1 213 ? 1.401 -29.665 1.088 1.00 70.24 211 GLY A O 1
ATOM 1326 N N . SER A 1 214 ? -0.044 -30.923 2.258 1.00 69.52 212 SER A N 1
ATOM 1327 C CA . SER A 1 214 ? -1.208 -30.339 1.622 1.00 70.87 212 SER A CA 1
ATOM 1328 C C . SER A 1 214 ? -1.300 -28.855 1.983 1.00 76.48 212 SER A C 1
ATOM 1329 O O . SER A 1 214 ? -0.615 -28.393 2.898 1.00 78.66 212 SER A O 1
ATOM 1332 N N . PRO A 1 215 ? -2.113 -28.068 1.236 1.00 81.32 213 PRO A N 1
ATOM 1333 C CA . PRO A 1 215 ? -2.111 -26.605 1.408 1.00 85.04 213 PRO A CA 1
ATOM 1334 C C . PRO A 1 215 ? -1.922 -26.046 2.814 1.00 91.22 213 PRO A C 1
ATOM 1335 O O . PRO A 1 215 ? -1.162 -25.089 2.995 1.00 97.53 213 PRO A O 1
ATOM 1339 N N . GLY A 1 216 ? -2.578 -26.619 3.820 1.00 90.65 214 GLY A N 1
ATOM 1340 C CA . GLY A 1 216 ? -2.538 -25.988 5.133 1.00 95.07 214 GLY A CA 1
ATOM 1341 C C . GLY A 1 216 ? -1.271 -26.216 5.935 1.00 92.25 214 GLY A C 1
ATOM 1342 O O . GLY A 1 216 ? -0.981 -25.435 6.843 1.00 95.52 214 GLY A O 1
ATOM 1343 N N . VAL A 1 217 ? -0.505 -27.254 5.616 1.00 85.45 215 VAL A N 1
ATOM 1344 C CA . VAL A 1 217 ? 0.555 -27.710 6.506 1.00 87.00 215 VAL A CA 1
ATOM 1345 C C . VAL A 1 217 ? 1.745 -26.760 6.455 1.00 92.07 215 VAL A C 1
ATOM 1346 O O . VAL A 1 217 ? 2.120 -26.257 5.389 1.00 94.26 215 VAL A O 1
ATOM 1350 N N . LYS A 1 218 ? 2.354 -26.513 7.618 1.00 96.35 216 LYS A N 1
ATOM 1351 C CA . LYS A 1 218 ? 3.592 -25.743 7.684 1.00 101.03 216 LYS A CA 1
ATOM 1352 C C . LYS A 1 218 ? 4.829 -26.609 7.888 1.00 101.05 216 LYS A C 1
ATOM 1353 O O . LYS A 1 218 ? 5.920 -26.220 7.458 1.00 109.02 216 LYS A O 1
ATOM 1359 N N . TYR A 1 219 ? 4.681 -27.778 8.512 1.00 95.57 217 TYR A N 1
ATOM 1360 C CA . TYR A 1 219 ? 5.812 -28.651 8.797 1.00 93.87 217 TYR A CA 1
ATOM 1361 C C . TYR A 1 219 ? 6.452 -29.172 7.511 1.00 91.62 217 TYR A C 1
ATOM 1362 O O . TYR A 1 219 ? 5.817 -29.260 6.458 1.00 87.80 217 TYR A O 1
ATOM 1371 N N . SER A 1 220 ? 7.726 -29.555 7.617 1.00 94.16 218 SER A N 1
ATOM 1372 C CA . SER A 1 220 ? 8.481 -30.006 6.453 1.00 92.22 218 SER A CA 1
ATOM 1373 C C . SER A 1 220 ? 9.303 -31.225 6.841 1.00 89.01 218 SER A C 1
ATOM 1374 O O . SER A 1 220 ? 10.034 -31.195 7.839 1.00 88.55 218 SER A O 1
ATOM 1377 N N . LEU A 1 221 ? 9.190 -32.289 6.043 1.00 85.12 219 LEU A N 1
ATOM 1378 C CA . LEU A 1 221 ? 9.906 -33.545 6.281 1.00 85.17 219 LEU A CA 1
ATOM 1379 C C . LEU A 1 221 ? 11.059 -33.559 5.290 1.00 86.52 219 LEU A C 1
ATOM 1380 O O . LEU A 1 221 ? 10.916 -34.030 4.156 1.00 87.82 219 LEU A O 1
ATOM 1385 N N . ARG A 1 222 ? 12.203 -33.024 5.713 1.00 89.22 220 ARG A N 1
ATOM 1386 C CA . ARG A 1 222 ? 13.272 -32.753 4.768 1.00 92.34 220 ARG A CA 1
ATOM 1387 C C . ARG A 1 222 ? 13.804 -34.054 4.163 1.00 90.54 220 ARG A C 1
ATOM 1388 O O . ARG A 1 222 ? 13.881 -35.085 4.845 1.00 92.96 220 ARG A O 1
ATOM 1396 N N . PRO A 1 223 ? 14.144 -34.035 2.869 1.00 85.36 221 PRO A N 1
ATOM 1397 C CA . PRO A 1 223 ? 14.740 -35.216 2.237 1.00 84.27 221 PRO A CA 1
ATOM 1398 C C . PRO A 1 223 ? 15.976 -35.667 2.987 1.00 87.09 221 PRO A C 1
ATOM 1399 O O . PRO A 1 223 ? 16.828 -34.860 3.364 1.00 89.20 221 PRO A O 1
ATOM 1403 N N . GLY A 1 224 ? 16.067 -36.973 3.201 1.00 85.84 222 GLY A N 1
ATOM 1404 C CA . GLY A 1 224 ? 17.095 -37.529 4.041 1.00 89.14 222 GLY A CA 1
ATOM 1405 C C . GLY A 1 224 ? 16.707 -37.696 5.494 1.00 88.04 222 GLY A C 1
ATOM 1406 O O . GLY A 1 224 ? 17.493 -38.264 6.265 1.00 88.13 222 GLY A O 1
ATOM 1407 N N . THR A 1 225 ? 15.537 -37.210 5.903 1.00 86.95 223 THR A N 1
ATOM 1408 C CA . THR A 1 225 ? 15.071 -37.497 7.251 1.00 89.59 223 THR A CA 1
ATOM 1409 C C . THR A 1 225 ? 14.956 -39.004 7.414 1.00 91.07 223 THR A C 1
ATOM 1410 O O . THR A 1 225 ? 14.422 -39.697 6.544 1.00 92.01 223 THR A O 1
ATOM 1414 N N . LEU A 1 226 ? 15.480 -39.509 8.521 1.00 94.38 224 LEU A N 1
ATOM 1415 C CA . LEU A 1 226 ? 15.643 -40.943 8.697 1.00 94.11 224 LEU A CA 1
ATOM 1416 C C . LEU A 1 226 ? 14.348 -41.602 9.164 1.00 90.73 224 LEU A C 1
ATOM 1417 O O . LEU A 1 226 ? 13.589 -41.044 9.963 1.00 89.10 224 LEU A O 1
ATOM 1421 N N . ILE A 1 227 ? 14.112 -42.809 8.658 1.00 90.84 225 ILE A N 1
ATOM 1422 C CA . ILE A 1 227 ? 12.929 -43.601 8.987 1.00 88.74 225 ILE A CA 1
ATOM 1423 C C . ILE A 1 227 ? 13.339 -44.62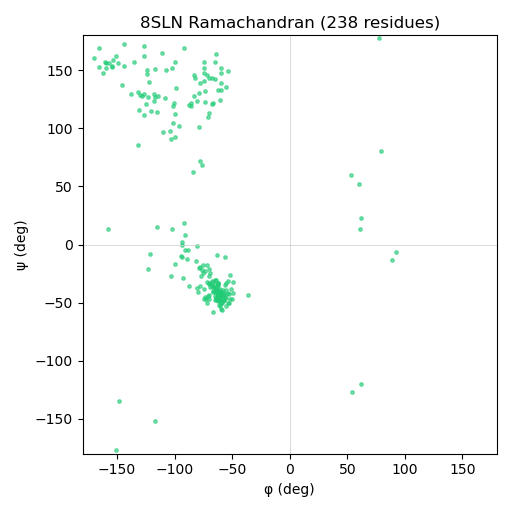1 10.039 1.00 91.81 225 ILE A C 1
ATOM 1424 O O . ILE A 1 227 ? 14.152 -45.512 9.736 1.00 94.37 225 ILE A O 1
ATOM 1429 N N . PRO A 1 228 ? 12.856 -44.514 11.282 1.00 94.20 226 PRO A N 1
ATOM 1430 C CA . PRO A 1 228 ? 13.195 -45.521 12.288 1.00 97.81 226 PRO A CA 1
ATOM 1431 C C . PRO A 1 228 ? 12.716 -46.883 11.824 1.00 98.22 226 PRO A C 1
ATOM 1432 O O . PRO A 1 228 ? 11.715 -47.007 11.116 1.00 93.64 226 PRO A O 1
ATOM 1436 N N . ASP A 1 229 ? 13.468 -47.909 12.203 1.00 103.37 227 ASP A N 1
ATOM 1437 C CA . ASP A 1 229 ? 13.215 -49.258 11.723 1.00 104.69 227 ASP A CA 1
ATOM 1438 C C . ASP A 1 229 ? 12.007 -49.901 12.380 1.00 100.68 227 ASP A C 1
ATOM 1439 O O . ASP A 1 229 ? 11.490 -50.892 11.854 1.00 99.01 227 ASP A O 1
ATOM 1444 N N . ASP A 1 230 ? 11.554 -49.362 13.507 1.00 100.45 228 ASP A N 1
ATOM 1445 C CA . ASP A 1 230 ? 10.340 -49.821 14.166 1.00 98.16 228 ASP A CA 1
ATOM 1446 C C . ASP A 1 230 ? 9.114 -49.056 13.703 1.00 92.98 228 ASP A C 1
ATOM 1447 O O . ASP A 1 230 ? 7.995 -49.395 14.105 1.00 90.32 228 ASP A O 1
ATOM 1452 N N . HIS A 1 231 ? 9.307 -48.045 12.875 1.00 91.74 229 HIS A N 1
ATOM 1453 C CA . HIS A 1 231 ? 8.218 -47.234 12.373 1.00 87.57 229 HIS A CA 1
ATOM 1454 C C . HIS A 1 231 ? 7.494 -47.978 11.252 1.00 85.35 229 HIS A C 1
ATOM 1455 O O . HIS A 1 231 ? 8.131 -48.644 10.431 1.00 88.24 229 HIS A O 1
ATOM 1462 N N . PRO A 1 232 ? 6.172 -47.903 11.224 1.00 81.66 230 PRO A N 1
ATOM 1463 C CA . PRO A 1 232 ? 5.383 -48.704 10.277 1.00 78.57 230 PRO A CA 1
ATOM 1464 C C . PRO A 1 232 ? 5.793 -48.604 8.817 1.00 77.35 230 PRO A C 1
ATOM 1465 O O . PRO A 1 232 ? 5.538 -49.536 8.045 1.00 76.21 230 PRO A O 1
ATOM 1469 N N . VAL A 1 233 ? 6.399 -47.481 8.422 1.00 78.96 231 VAL A N 1
ATOM 1470 C CA . VAL A 1 233 ? 6.840 -47.326 7.035 1.00 77.41 231 VAL A CA 1
ATOM 1471 C C . VAL A 1 233 ? 7.933 -48.337 6.713 1.00 82.19 231 VAL A C 1
ATOM 1472 O O . VAL A 1 233 ? 7.906 -48.991 5.663 1.00 83.70 231 VAL A O 1
ATOM 1476 N N . ALA A 1 234 ? 8.898 -48.502 7.625 1.00 87.16 232 ALA A N 1
ATOM 1477 C CA . ALA A 1 234 ? 9.907 -49.543 7.462 1.00 90.70 232 ALA A CA 1
ATOM 1478 C C . ALA A 1 234 ? 9.308 -50.930 7.653 1.00 94.44 232 ALA A C 1
ATOM 1479 O O . ALA A 1 234 ? 9.751 -51.897 7.024 1.00 96.63 232 ALA A O 1
ATOM 1481 N N . VAL A 1 235 ? 8.321 -51.058 8.541 1.00 94.78 233 VAL A N 1
ATOM 1482 C CA . VAL A 1 235 ? 7.625 -52.335 8.672 1.00 94.65 233 VAL A CA 1
ATOM 1483 C C . VAL A 1 235 ? 6.960 -52.700 7.354 1.00 94.14 233 VAL A C 1
ATOM 1484 O O . VAL A 1 235 ? 7.044 -53.843 6.887 1.00 103.25 233 VAL A O 1
ATOM 1488 N N . ALA A 1 236 ? 6.280 -51.728 6.744 1.00 87.19 234 ALA A N 1
ATOM 1489 C CA . ALA A 1 236 ? 5.680 -51.934 5.432 1.00 84.73 234 ALA A CA 1
ATOM 1490 C C . ALA A 1 236 ? 6.706 -52.440 4.431 1.00 87.05 234 ALA A C 1
ATOM 1491 O O . ALA A 1 236 ? 6.473 -53.449 3.759 1.00 89.31 234 ALA A O 1
ATOM 1493 N N . LEU A 1 237 ? 7.854 -51.763 4.330 1.00 88.48 235 LEU A N 1
ATOM 1494 C CA . LEU A 1 237 ? 8.870 -52.170 3.364 1.00 91.54 235 LEU A CA 1
ATOM 1495 C C . LEU A 1 237 ? 9.370 -53.578 3.653 1.00 95.08 235 LEU A C 1
ATOM 1496 O O . LEU A 1 237 ? 9.567 -54.379 2.731 1.00 92.22 235 LEU A O 1
ATOM 1501 N N . GLU A 1 238 ? 9.592 -53.897 4.929 1.00 98.01 236 GLU A N 1
ATOM 1502 C CA . GLU A 1 238 ? 10.111 -55.214 5.271 1.00 103.89 236 GLU A CA 1
ATOM 1503 C C . GLU A 1 238 ? 9.055 -56.292 5.078 1.00 99.34 236 GLU A C 1
ATOM 1504 O O . GLU A 1 238 ? 9.319 -57.329 4.455 1.00 100.18 236 GLU A O 1
ATOM 1510 N N . THR A 1 239 ? 7.861 -56.081 5.632 1.00 95.02 237 THR A N 1
ATOM 1511 C CA . THR A 1 239 ? 6.792 -57.052 5.446 1.00 94.19 237 THR A CA 1
ATOM 1512 C C . THR A 1 239 ? 6.278 -57.069 4.010 1.00 95.06 237 THR A C 1
ATOM 1513 O O . THR A 1 239 ? 5.673 -5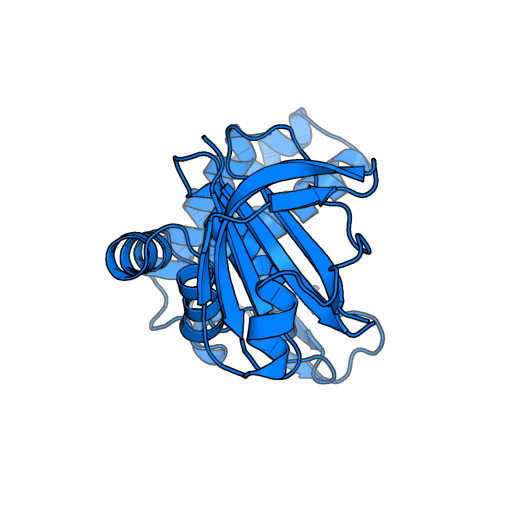8.063 3.592 1.00 98.06 237 THR A O 1
ATOM 1517 N N . ARG A 1 240 ? 6.506 -56.001 3.251 1.00 94.75 238 ARG A N 1
ATOM 1518 C CA . ARG A 1 240 ? 5.950 -55.871 1.903 1.00 94.94 238 ARG A CA 1
ATOM 1519 C C . ARG A 1 240 ? 4.421 -55.866 1.919 1.00 89.24 238 ARG A C 1
ATOM 1520 O O . ARG A 1 240 ? 3.779 -56.179 0.917 1.00 87.80 238 ARG A O 1
ATOM 1528 N N . LEU A 1 241 ? 3.824 -55.512 3.059 1.00 84.65 239 LEU A N 1
ATOM 1529 C CA . LEU A 1 241 ? 2.384 -55.357 3.174 1.00 79.99 239 LEU A CA 1
ATOM 1530 C C . LEU A 1 241 ? 2.067 -53.909 3.511 1.00 76.70 239 LEU A C 1
ATOM 1531 O O . LEU A 1 241 ? 2.894 -53.212 4.112 1.00 75.90 239 LEU A O 1
ATOM 1536 N N . PRO A 1 242 ? 0.900 -53.419 3.107 1.00 74.68 240 PRO A N 1
ATOM 1537 C CA . PRO A 1 242 ? 0.533 -52.036 3.425 1.00 71.65 240 PRO A CA 1
ATOM 1538 C C . PRO A 1 242 ? -0.049 -51.966 4.822 1.00 70.01 240 PRO A C 1
ATOM 1539 O O . PRO A 1 242 ? -0.754 -52.879 5.254 1.00 70.22 240 PRO A O 1
ATOM 1543 N N . ILE A 1 243 ? 0.216 -50.845 5.499 1.00 70.34 241 ILE A N 1
ATOM 1544 C CA . ILE A 1 243 ? -0.113 -50.646 6.907 1.00 72.78 241 ILE A CA 1
ATOM 1545 C C . ILE A 1 243 ? -0.879 -49.340 7.015 1.00 68.20 241 ILE A C 1
ATOM 1546 O O . ILE A 1 243 ? -0.425 -48.310 6.504 1.00 63.99 241 ILE A O 1
ATOM 1551 N N . THR A 1 244 ? -2.042 -49.384 7.660 1.00 68.37 242 THR A N 1
ATOM 1552 C CA . THR A 1 244 ? -2.724 -48.186 8.130 1.00 67.90 242 THR A CA 1
ATOM 1553 C C . THR A 1 244 ? -2.805 -48.304 9.646 1.00 70.99 242 THR A C 1
ATOM 1554 O O . THR A 1 244 ? -3.324 -49.303 10.154 1.00 71.40 242 THR A O 1
ATOM 1558 N N . GLN A 1 245 ? -2.265 -47.307 10.351 1.00 72.63 243 GLN A N 1
ATOM 1559 C CA . GLN A 1 245 ? -2.293 -47.323 11.836 1.00 75.55 243 GLN A CA 1
ATOM 1560 C C . GLN A 1 245 ? -1.831 -45.968 12.373 1.00 72.96 243 GLN A C 1
ATOM 1561 O O . GLN A 1 245 ? -1.183 -45.222 11.617 1.00 70.63 243 GLN A O 1
ATOM 1567 N N . GLU A 1 246 ? -2.163 -45.668 13.630 1.00 71.28 244 GLU A N 1
ATOM 1568 C CA . GLU A 1 246 ? -1.698 -44.406 14.256 1.00 70.06 244 GLU A CA 1
ATOM 1569 C C . GLU A 1 246 ? -0.208 -44.546 14.563 1.00 68.38 244 GLU A C 1
ATOM 1570 O O . GLU A 1 246 ? 0.181 -45.584 15.124 1.00 71.04 244 GLU A O 1
ATOM 1576 N N . SER A 1 247 ? 0.588 -43.547 14.184 1.00 68.47 245 SER A N 1
ATOM 1577 C CA . SER A 1 247 ? 2.046 -43.574 14.461 1.00 72.12 245 SER A CA 1
ATOM 1578 C C . SER A 1 247 ? 2.538 -42.145 14.676 1.00 73.96 245 SER A C 1
ATOM 1579 O O . SER A 1 247 ? 1.864 -41.393 15.404 1.00 75.26 245 SER A O 1
ATOM 1582 N N . TYR A 1 248 ? 3.663 -41.789 14.058 1.00 73.39 246 TYR A N 1
ATOM 1583 C CA . TYR A 1 248 ? 4.237 -40.443 14.294 1.00 77.71 246 TYR A CA 1
ATOM 1584 C C . TYR A 1 248 ? 5.126 -40.023 13.130 1.00 80.23 246 TYR A C 1
ATOM 1585 O O . TYR A 1 248 ? 5.627 -40.898 12.408 1.00 85.95 246 TYR A O 1
ATOM 1594 N N . VAL A 1 249 ? 5.311 -38.717 12.961 1.00 78.95 247 VAL A N 1
ATOM 1595 C CA . VAL A 1 249 ? 6.220 -38.199 11.944 1.00 79.34 247 VAL A CA 1
ATOM 1596 C C . VAL A 1 249 ? 7.609 -38.117 12.568 1.00 82.73 247 VAL A C 1
ATOM 1597 O O . VAL A 1 249 ? 7.790 -37.378 13.543 1.00 85.63 247 VAL A O 1
ATOM 1601 N N . PRO A 1 250 ? 8.597 -38.807 12.032 1.00 83.60 248 PRO A N 1
ATOM 1602 C CA . PRO A 1 250 ? 9.935 -38.827 12.644 1.00 86.63 248 PRO A CA 1
ATOM 1603 C C . PRO A 1 250 ? 10.794 -37.636 12.227 1.00 88.05 248 PRO A C 1
ATOM 1604 O O . PRO A 1 250 ? 11.864 -37.788 11.633 1.00 95.56 248 PRO A O 1
ATOM 1608 N N . PHE A 1 251 ? 10.332 -36.434 12.582 1.00 85.55 249 PHE A N 1
ATOM 1609 C CA . PHE A 1 251 ? 11.111 -35.208 12.268 1.00 87.13 249 PHE A CA 1
ATOM 1610 C C . PHE A 1 251 ? 12.532 -35.349 12.819 1.00 92.53 249 PHE A C 1
ATOM 1611 O O . PHE A 1 251 ? 12.713 -36.012 13.857 1.00 94.48 249 PHE A O 1
ATOM 1619 N N . ARG A 1 252 ? 13.505 -34.730 12.149 1.00 95.75 250 ARG A N 1
ATOM 1620 C CA . ARG A 1 252 ? 14.926 -34.827 12.576 1.00 100.60 250 ARG A CA 1
ATOM 1621 C C . ARG A 1 252 ? 15.085 -34.218 13.972 1.00 99.10 250 ARG A C 1
ATOM 1622 O O . ARG A 1 252 ? 15.924 -34.722 14.739 1.00 99.70 250 ARG A O 1
ATOM 1630 N N . SER A 1 253 ? 14.313 -33.174 14.276 1.00 96.77 251 SER A N 1
ATOM 1631 C CA . SER A 1 253 ? 14.418 -32.486 15.589 1.00 102.98 251 SER A CA 1
ATOM 1632 C C . SER A 1 253 ? 14.207 -33.477 16.734 1.00 105.15 251 SER A C 1
ATOM 1633 O O . SER A 1 253 ? 14.468 -33.093 17.888 1.00 109.97 251 SER A O 1
ATOM 1636 N N . GLY A 1 254 ? 13.761 -34.699 16.436 1.00 103.61 252 GLY A N 1
ATOM 1637 C CA . GLY A 1 254 ? 13.446 -35.636 17.493 1.00 107.11 252 GLY A CA 1
ATOM 1638 C C . GLY A 1 254 ? 12.017 -35.543 17.979 1.00 103.86 252 GLY A C 1
ATOM 1639 O O . GLY A 1 254 ? 11.552 -36.452 18.680 1.00 91.12 252 GLY A O 1
ATOM 1640 N N . ARG A 1 255 ? 11.310 -34.477 17.616 1.00 101.62 253 ARG A N 1
ATOM 1641 C CA . ARG A 1 255 ? 9.895 -34.367 17.930 1.00 100.46 253 ARG A CA 1
ATOM 1642 C C . ARG A 1 255 ? 9.122 -35.427 17.155 1.00 95.20 253 ARG A C 1
ATOM 1643 O O . ARG A 1 255 ? 9.195 -35.496 15.915 1.00 91.54 253 ARG A O 1
ATOM 1651 N N . ARG A 1 256 ? 8.405 -36.270 17.892 1.00 94.04 254 ARG A N 1
ATOM 1652 C CA . ARG A 1 256 ? 7.568 -37.315 17.319 1.00 92.71 254 ARG A CA 1
ATOM 1653 C C . ARG A 1 256 ? 6.143 -36.782 17.326 1.00 92.87 254 ARG A C 1
ATOM 1654 O O . ARG A 1 256 ? 5.411 -36.924 18.303 1.00 92.06 254 ARG A O 1
ATOM 1662 N N . MET A 1 257 ? 5.752 -36.164 16.231 1.00 91.21 255 MET A N 1
ATOM 1663 C CA . MET A 1 257 ? 4.431 -35.549 16.178 1.00 88.71 255 MET A CA 1
ATOM 1664 C C . MET A 1 257 ? 3.384 -36.598 15.829 1.00 82.30 255 MET A C 1
ATOM 1665 O O . MET A 1 257 ? 3.551 -37.327 14.853 1.00 79.27 255 MET A O 1
ATOM 1670 N N . PRO A 1 258 ? 2.318 -36.717 16.614 1.00 80.37 256 PRO A N 1
ATOM 1671 C CA . PRO A 1 258 ? 1.323 -37.765 16.366 1.00 76.05 256 PRO A CA 1
ATOM 1672 C C . PRO A 1 258 ? 0.696 -37.623 14.989 1.00 71.60 256 PRO A C 1
ATOM 1673 O O . PRO A 1 258 ? 0.374 -36.518 14.546 1.00 69.85 256 PRO A O 1
ATOM 1677 N N . ALA A 1 259 ? 0.508 -38.762 14.326 1.00 69.58 257 ALA A N 1
ATOM 1678 C CA . ALA A 1 259 ? -0.095 -38.780 13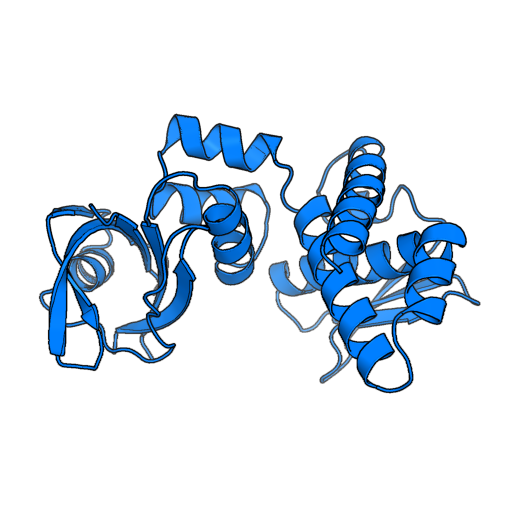.001 1.00 67.19 257 ALA A CA 1
ATOM 1679 C C . ALA A 1 259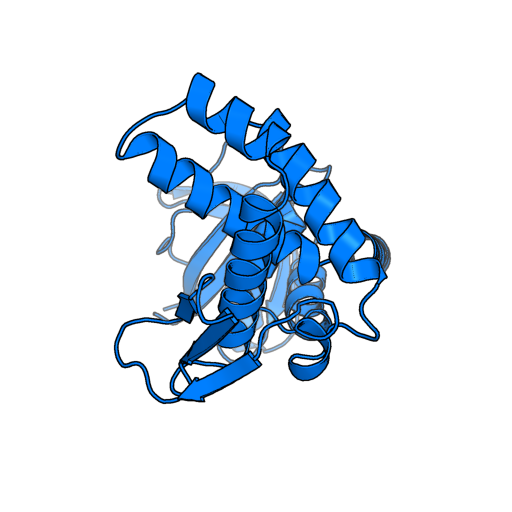 ? -0.618 -40.177 12.707 1.00 67.72 257 ALA A C 1
ATOM 1680 O O . ALA A 1 259 ? -0.152 -41.165 13.279 1.00 69.62 257 ALA A O 1
ATOM 1682 N N . TYR A 1 260 ? -1.585 -40.245 11.788 1.00 65.22 258 TYR A N 1
ATOM 1683 C CA . TYR A 1 260 ? -2.149 -41.508 11.337 1.00 64.00 258 TYR A CA 1
ATOM 1684 C C . TYR A 1 260 ? -1.529 -41.831 9.984 1.00 63.33 258 TYR A C 1
ATOM 1685 O O . TYR A 1 260 ? -1.661 -41.050 9.040 1.00 63.24 258 TYR A O 1
ATOM 1694 N N . VAL A 1 261 ? -0.828 -42.960 9.917 1.00 65.38 259 VAL A N 1
ATOM 1695 C CA . VAL A 1 261 ? 0.055 -43.303 8.813 1.00 65.56 259 VAL A CA 1
ATOM 1696 C C . VAL A 1 261 ? -0.666 -44.251 7.865 1.00 64.30 259 VAL A C 1
ATOM 1697 O O . VAL A 1 261 ? -1.285 -45.229 8.298 1.00 65.37 259 VAL A O 1
ATOM 1701 N N . ASP A 1 262 ? -0.564 -43.980 6.572 1.00 62.07 260 ASP A N 1
ATOM 1702 C CA . ASP A 1 262 ? -0.994 -44.928 5.551 1.00 60.41 260 ASP A CA 1
ATOM 1703 C C . ASP A 1 262 ? 0.177 -45.141 4.601 1.00 57.06 260 ASP A C 1
ATOM 1704 O O . ASP A 1 262 ? 0.537 -44.237 3.839 1.00 54.98 260 ASP A O 1
ATOM 1709 N N . ALA A 1 263 ? 0.744 -46.341 4.635 1.00 57.54 261 ALA A N 1
ATOM 1710 C CA . ALA A 1 263 ? 1.980 -46.661 3.952 1.00 58.20 261 ALA A CA 1
ATOM 1711 C C . ALA A 1 263 ? 1.716 -47.826 3.011 1.00 60.13 261 ALA A C 1
ATOM 1712 O O . ALA A 1 263 ? 1.163 -48.853 3.429 1.00 61.38 261 ALA A O 1
ATOM 1714 N N . PHE A 1 264 ? 2.075 -47.636 1.738 1.00 57.57 262 PHE A N 1
ATOM 1715 C CA . PHE A 1 264 ? 1.900 -48.707 0.724 1.00 61.35 262 PHE A CA 1
ATOM 1716 C C . PHE A 1 264 ? 3.281 -49.136 0.235 1.00 61.24 262 PHE A C 1
ATOM 1717 O O . PHE A 1 264 ? 3.976 -48.325 -0.402 1.00 57.90 262 PHE A O 1
ATOM 1725 N N . PRO A 1 265 ? 3.712 -50.383 0.511 1.00 64.31 263 PRO A N 1
ATOM 1726 C CA . PRO A 1 265 ? 5.052 -50.822 0.140 1.00 69.49 263 PRO A CA 1
ATOM 1727 C C . PRO A 1 265 ? 5.152 -51.184 -1.347 1.00 76.49 263 PRO A C 1
ATOM 1728 O O . PRO A 1 265 ? 4.314 -51.922 -1.826 1.00 76.56 263 PRO A O 1
ATOM 1732 N N . GLU A 1 266 ? 6.157 -50.643 -2.038 1.00 81.39 264 GLU A N 1
ATOM 1733 C CA . GLU A 1 266 ? 6.386 -51.017 -3.457 1.00 88.70 264 GLU A CA 1
ATOM 1734 C C . GLU A 1 266 ? 7.763 -51.680 -3.549 1.00 94.3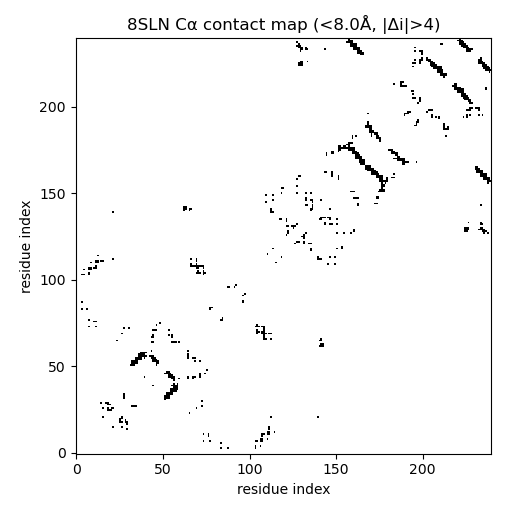8 264 GLU A C 1
ATOM 1735 O O . GLU A 1 266 ? 8.205 -52.264 -2.542 1.00 97.61 264 GLU A O 1
ATOM 1741 N N . ARG A 1 267 ? 8.413 -51.579 -4.709 1.00 97.13 265 ARG A N 1
ATOM 1742 C CA . ARG A 1 267 ? 9.759 -52.182 -4.885 1.00 102.81 265 ARG A CA 1
ATOM 1743 C C . ARG A 1 267 ? 10.797 -51.267 -4.233 1.00 105.24 265 ARG A C 1
ATOM 1744 O O . ARG A 1 267 ? 11.143 -50.238 -4.846 1.00 106.41 265 ARG A O 1
ATOM 1746 N N . GLN A 1 268 ? 11.257 -51.625 -3.034 1.00 110.29 266 GLN A N 1
ATOM 1747 C CA . GLN A 1 268 ? 12.304 -50.832 -2.337 1.00 114.15 266 GLN A CA 1
ATOM 1748 C C . GLN A 1 268 ? 11.812 -49.409 -2.060 1.00 108.93 266 GLN A C 1
ATOM 1749 O O . GLN A 1 268 ? 12.660 -48.561 -1.725 1.00 117.03 266 GLN A O 1
ATOM 1755 N N . ARG A 1 269 ? 10.509 -49.147 -2.195 1.00 99.92 267 ARG A N 1
ATOM 1756 C CA . ARG A 1 269 ? 10.024 -47.831 -1.821 1.00 88.38 267 ARG A CA 1
ATOM 1757 C C . ARG A 1 269 ? 8.643 -47.935 -1.195 1.00 75.31 267 ARG A C 1
ATOM 1758 O O . ARG A 1 269 ? 7.895 -48.883 -1.455 1.00 71.15 267 ARG A O 1
ATOM 1766 N N . VAL A 1 270 ? 8.337 -46.955 -0.349 1.00 67.86 268 VAL A N 1
ATOM 1767 C CA . VAL A 1 270 ? 7.071 -46.853 0.353 1.00 63.65 268 VAL A CA 1
ATOM 1768 C C . VAL A 1 270 ? 6.531 -45.474 0.068 1.00 60.09 268 VAL A C 1
ATOM 1769 O O . VAL A 1 270 ? 7.243 -44.477 0.253 1.00 61.90 268 VAL A O 1
ATOM 1773 N N . LEU A 1 271 ? 5.275 -45.410 -0.367 1.00 58.68 269 LEU A N 1
ATOM 1774 C CA . LEU A 1 271 ? 4.625 -44.088 -0.514 1.00 59.80 269 LEU A CA 1
ATOM 1775 C C . LEU A 1 271 ? 3.759 -43.943 0.736 1.00 61.82 269 LEU A C 1
ATOM 1776 O O . LEU A 1 271 ? 2.919 -44.832 0.969 1.00 63.49 269 LEU A O 1
ATOM 1781 N N . VAL A 1 272 ? 3.980 -42.898 1.533 1.00 63.29 270 VAL A N 1
ATOM 1782 C CA . VAL A 1 272 ? 3.266 -42.827 2.841 1.00 61.24 270 VAL A CA 1
ATOM 1783 C C . VAL A 1 272 ? 2.471 -41.530 2.987 1.00 59.03 270 VAL A C 1
ATOM 1784 O O . VAL A 1 272 ? 2.888 -40.510 2.410 1.00 59.13 270 VAL A O 1
ATOM 1788 N N . SER A 1 273 ? 1.370 -41.587 3.739 1.00 59.99 271 SER A N 1
ATOM 1789 C CA . SER A 1 273 ? 0.577 -40.368 4.031 1.00 58.54 271 SER A CA 1
ATOM 1790 C C . SER A 1 273 ? 0.534 -40.173 5.546 1.00 64.61 271 SER A C 1
ATOM 1791 O O . SER A 1 273 ? -0.028 -41.044 6.234 1.00 68.22 271 SER A O 1
ATOM 1794 N N . PHE A 1 274 ? 1.127 -39.091 6.047 1.00 63.88 272 PHE A N 1
ATOM 1795 C CA . PHE A 1 274 ? 1.032 -38.798 7.475 1.00 64.13 272 PHE A CA 1
ATOM 1796 C C . PHE A 1 274 ? -0.126 -37.818 7.618 1.00 64.55 272 PHE A C 1
ATOM 1797 O O . PHE A 1 274 ? 0.044 -36.613 7.404 1.00 66.11 272 PHE A O 1
ATOM 1805 N N . ALA A 1 275 ? -1.277 -38.335 8.055 1.00 64.13 273 ALA A N 1
ATOM 1806 C CA . ALA A 1 275 ? -2.453 -37.469 8.292 1.00 63.92 273 ALA A CA 1
ATOM 1807 C C . ALA A 1 275 ? -2.303 -36.776 9.648 1.00 67.65 273 ALA A C 1
ATOM 1808 O O . ALA A 1 275 ? -2.139 -37.484 10.656 1.00 67.34 273 ALA A O 1
ATOM 1810 N N . LEU A 1 276 ? -2.354 -35.444 9.659 1.00 73.94 274 LEU A N 1
ATOM 1811 C CA . LEU A 1 276 ? -2.204 -34.670 10.917 1.00 80.36 274 LEU A CA 1
ATOM 1812 C C . LEU A 1 276 ? -3.593 -34.255 11.411 1.00 84.83 274 LEU A C 1
ATOM 1813 O O . LEU A 1 276 ? -4.519 -34.201 10.583 1.00 86.98 274 LEU A O 1
ATOM 1818 N N . LEU A 1 277 ? -3.725 -33.975 12.709 1.00 90.56 275 LEU A N 1
ATOM 1819 C CA . LEU A 1 277 ? -5.027 -33.523 13.268 1.00 94.98 275 LEU A CA 1
ATOM 1820 C C . LEU A 1 277 ? -5.113 -31.997 13.157 1.00 98.71 275 LEU A C 1
ATOM 1821 O O . LEU A 1 277 ? -6.175 -31.521 12.713 1.00 100.90 275 LEU A O 1
#

InterPro domains:
  IPR010359 IrrE N-terminal-like domain [PF06114] (53-172)
  IPR044853 IrrE, HTH domain [G3DSA:1.10.10.1030] (136-176)
  IPR052345 Radiation response metalloprotease [PTHR43236] (68-177)

Sequence (240 aa):
LAPAKARMRELATAYARRLPGLDTHSLMSGLDATLTFMPMGDRDGAYDPEHRVVLINSRVRPERQRFTLAHEISHALLLGDDDLLSDLHDAYEGERLEQVIETLCNVGAAAILMPETLIDELLARFGPSGRALAELARRADVSASSALYALAERTSVPVLYAVCAVSALTVRASAGSPGVKYSLRPGTLIPDDHPVAVALETRLPITQESYVPFRSGRRMPAYVDAFPERQRVLVSFALL

B-factor: mean 83.16, std 24.99, range [46.48, 184.21]

Foldseek 3Di:
DVVLLVVLLVLLLVLLVVFPHLPLVRSCVSAPAEEAEDADDPDAWDADVVNRYIYGYNPDDPQSSLLRVQLNVSVVSQVVDVPSVVVLVVPDDDVRSVVVSSVSSSSSSLSNLQPPVLLVVLCVVPNLWLVSLVVRCVVSVHDSQSSQVVNQQPHPAWKKKFKWFPCQTWTQHIDTHVPDDDDRDTRQHDDCPFVQVVCQVVVAWDWAWFFRCHPVRDTATFTKTWHHDNRMIIMITGHD

Organism: Deinococcus geothermalis (strain DSM 11300 / CIP 105573 / AG-3a) (NCBI:txid319795)

Solvent-accessible surface area: 12201 Å² total; per-residue (Å²): 73,70,100,14,61,44,97,0,86,92,28,0,48,44,4,20,173,152,13,106,27,51,73,26,150,19,0,20,68,25,28,111,18,87,46,58,81,68,82,30,43,151,160,43,10,35,43,51,50,135,131,118,36,0,44,0,0,49,166,33,159,75,34,138,26,5,55,13,1,0,24,15,0,0,36,17,32,3,90,64,16,99,107,6,38,62,94,4,109,95,64,50,145,50,104,109,21,106,86,2,36,74,56,0,0,63,25,0,0,26,17,1,2,6,49,104,89,26,7,54,62,0,35,93,141,55,23,52,7,0,87,0,0,4,10,0,5,158,91,6,56,6,43,4,42,16,0,0,119,13,0,2,103,86,4,115,75,54,0,2,0,0,10,0,24,67,90,88,23,14,0,94,10,26,26,30,2,102,73,30,166,94,88,3,129,89,32,2,102,7,34,122,109,0,10,0,8,55,0,25,118,61,172,109,82,36,80,80,126,22,29,0,10,27,140,90,54,166,138,49,106,6,89,0,21,1,50,14,55,93,112,73,0,0,0,3,0,33,19,209

Radius of gyration: 19.06 Å; Cα contacts (8 Å, |Δi|>4): 475; chains: 1; bounding box: 36×50×55 Å

Secondary structure (DSSP, 8-state):
-HHHHHHHHHHHHHHHHHSS-SSTTTGGGGSSSEEEEE--TT--EEEETTTTEEEEETTS-HHHHHHHHHHHHHHHHHHH-HHHHHHHHTT--HHHHHHHHHHHHHHHHHHHHS-HHHHHHHHHHH-SSHHHHHHHHHHHT--HHHHHHHHHHH--S-EEEEEEEE--EEEEEEEE-TT------TT-B--TTSHHHHHHHHTS-EEEEEEEE-TTS-EEEEEEEEEE-SSEEEEEEE--